Protein AF-A0A533WZR1-F1 (afdb_monomer_lite)

Radius of gyration: 29.9 Å; chains: 1; bounding box: 76×82×69 Å

Sequence (353 aa):
MTNVITEVKSGNYKQADQHAITAYLDNFEYLEASIEKHDPDLKGTLEIDMRENLRGMINDEKPSQAIEEYVNGILGKLEKAEELLANDTSFSQPSPPAGFADIKGLAAGFGTYTGERKDPGQADDPAKAAVRNGIDEIRIKLDETLRLYKEGKAEGALLTSRSAYLDSYENVEIPLRPIDPDFTLDMEIKFAELRNLMQYGAPFAQVEAKVIEIRRGLDESERLVSGTGIVAPAIAFSTSFSIIFREGLESALIVGAILTYLEASRNERFKKHVYYGIVIAFAATAVTWFVAQFIISMSGASRALIEAIAGVSAVAVLFWVSFWILNKVETKRWIEFVKAKVWNYAVIFYSLP

pLDDT: mean 77.68, std 18.03, range [28.73, 97.25]

Foldseek 3Di:
DVVLLVCLVVVNLVVSLVVLLCCVPVPVVVCLVVLCVQPVPLSVVLCCLSQPVLNVCSVVSPRSVVSVVSVVVSVVSVVVSVVRNVPDCVNVDDDDPPDPDDVVVVVVDDDPPPDDDDDQDDDDDPLLVLLVVLLVQLLVLLVVLLVCVVVVVLVVSLSSLSCNCRVRVVSLLVVCCVQDVSLSVSLVVLSVVLNVCSVVSHDSVVNVVSSVVNNVSSSVSSCSQRPPDPPNVVVVCVVVCVVCVVVVVVVVVVLVVVCVVCVVVVVNVCNVVSVVVVVVVVVVVVVVVVVLVVCCVPPVDDPVVSVVVVVVVVVVVVVVVVVVVVVPPPPPVVVVVVVVVVVVVVVVVVPDD

Secondary structure (DSSP, 8-state):
-HHHHHHHHTT-HHHHHHHHHHHIIIIIGGGHHHHHHH-HHHHHHHHHIIIIIHHHHHHTT--HHHHHHHHHHHH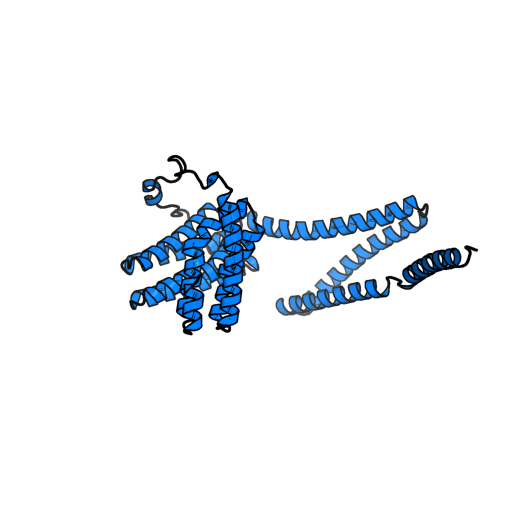HHHHHHHHHHHT-GGGSSS---S-S--HHHHTT-S----SPPPPPPP---HHHHHHHHHHHHHHHHHHHHHHHHHTT-HHHHHHHHHHHIIIIIHHHHHHHTTT-HHHHHHHHHHHHHHHHHHHTT--HHHHHHHHHHHHHHHHHHHHHHHS--THHHHHHHHHHHHHHHHHHHHHHHHHHHHHHHHHHTT-GGGHHHHHHHHHHHHHHHHHHHHHHHHHHHHH---HHHHHHHHHHHHHHHHHHHHHHHHHHS-HHHHHHHHHHHHHHHHHHHSS--

Structure (mmCIF, N/CA/C/O backbone):
data_AF-A0A533WZR1-F1
#
_entry.id   AF-A0A533WZR1-F1
#
loop_
_atom_site.group_PDB
_atom_site.id
_atom_site.type_symbol
_atom_site.label_atom_id
_atom_site.label_alt_id
_atom_site.label_comp_id
_atom_site.label_asym_id
_atom_site.label_entity_id
_atom_site.label_seq_id
_atom_site.pdbx_PDB_ins_code
_atom_site.Cartn_x
_atom_site.Cartn_y
_atom_site.Cartn_z
_atom_site.occupancy
_atom_site.B_iso_or_equiv
_atom_site.auth_seq_id
_atom_site.auth_comp_id
_atom_site.auth_asym_id
_atom_site.auth_atom_id
_atom_site.pdbx_PDB_model_num
ATOM 1 N N . MET A 1 1 ? -8.957 15.751 13.715 1.00 77.00 1 MET A N 1
ATOM 2 C CA . MET A 1 1 ? -7.603 15.373 14.192 1.00 77.00 1 MET A CA 1
ATOM 3 C C . MET A 1 1 ? -7.216 15.959 15.546 1.00 77.00 1 MET A C 1
ATOM 5 O O . MET A 1 1 ? -6.333 15.407 16.183 1.00 77.00 1 MET A O 1
ATOM 9 N N . THR A 1 2 ? -7.885 17.002 16.047 1.00 79.50 2 THR A N 1
ATOM 10 C CA . THR A 1 2 ? -7.592 17.616 17.359 1.00 79.50 2 THR A CA 1
ATOM 11 C C . THR A 1 2 ? -7.575 16.619 18.521 1.00 79.50 2 THR A C 1
ATOM 13 O O . THR A 1 2 ? -6.710 16.706 19.386 1.00 79.50 2 THR A O 1
ATOM 16 N N . ASN A 1 3 ? -8.458 15.614 18.501 1.00 85.06 3 ASN A N 1
ATOM 17 C CA . ASN A 1 3 ? -8.485 14.567 19.527 1.00 85.06 3 ASN A CA 1
ATOM 18 C C . ASN A 1 3 ? -7.207 13.709 19.549 1.00 85.06 3 ASN A C 1
ATOM 20 O O . ASN A 1 3 ? -6.814 13.263 20.617 1.00 85.06 3 ASN A O 1
ATOM 24 N N . VAL A 1 4 ? -6.514 13.533 18.414 1.00 86.69 4 VAL A N 1
ATOM 25 C CA . VAL A 1 4 ? -5.211 12.842 18.369 1.00 86.69 4 VAL A CA 1
ATOM 26 C C . VAL A 1 4 ? -4.199 13.592 19.235 1.00 86.69 4 VAL A C 1
ATOM 28 O O . VAL A 1 4 ? -3.549 12.996 20.087 1.00 86.69 4 VAL A O 1
ATOM 31 N N . ILE A 1 5 ? -4.114 14.917 19.069 1.00 89.94 5 ILE A N 1
ATOM 32 C CA . ILE A 1 5 ? -3.193 15.768 19.835 1.00 89.94 5 ILE A CA 1
ATOM 33 C C . ILE A 1 5 ? -3.537 15.720 21.328 1.00 89.94 5 ILE A C 1
ATOM 35 O O . ILE A 1 5 ? -2.638 15.595 22.160 1.00 89.94 5 ILE A O 1
ATOM 39 N N . THR A 1 6 ? -4.826 15.805 21.671 1.00 91.31 6 THR A N 1
ATOM 40 C CA . THR A 1 6 ? -5.294 15.734 23.062 1.00 91.31 6 THR A CA 1
ATOM 41 C C . THR A 1 6 ? -4.869 14.428 23.731 1.00 91.31 6 THR A C 1
ATOM 43 O O . THR A 1 6 ? -4.232 14.468 24.781 1.00 91.31 6 THR A O 1
ATOM 46 N N . GLU A 1 7 ? -5.150 13.282 23.107 1.00 91.38 7 GLU A N 1
ATOM 47 C CA . GLU A 1 7 ? -4.842 11.974 23.692 1.00 91.38 7 GLU A CA 1
ATOM 48 C C . GLU A 1 7 ? -3.333 11.726 23.806 1.00 91.38 7 GLU A C 1
ATOM 50 O O . GLU A 1 7 ? -2.866 11.247 24.840 1.00 91.38 7 GLU A O 1
ATOM 55 N N . VAL A 1 8 ? -2.537 12.135 22.810 1.00 92.88 8 VAL A N 1
ATOM 56 C CA . VAL A 1 8 ? -1.068 12.038 22.880 1.00 92.88 8 VAL A CA 1
ATOM 57 C C . VAL A 1 8 ? -0.503 12.904 24.010 1.00 92.88 8 VAL A C 1
ATOM 59 O O . VAL A 1 8 ? 0.380 12.458 24.744 1.00 92.88 8 VAL A O 1
ATOM 62 N N . LYS A 1 9 ? -1.021 14.123 24.218 1.00 92.44 9 LYS A N 1
ATOM 63 C CA . LYS A 1 9 ? -0.615 14.983 25.350 1.00 92.44 9 LYS A CA 1
ATOM 64 C C . LYS A 1 9 ? -0.963 14.369 26.705 1.00 92.44 9 LYS A C 1
ATOM 66 O O . LYS A 1 9 ? -0.247 14.598 27.678 1.00 92.44 9 LYS A O 1
ATOM 71 N N . SER A 1 10 ? -2.027 13.575 26.761 1.00 92.19 10 SER A N 1
ATOM 72 C CA . SER A 1 10 ? -2.424 12.802 27.939 1.00 92.19 10 SER A CA 1
ATOM 73 C C . SER A 1 10 ? -1.681 11.465 28.083 1.00 92.19 10 SER A C 1
ATOM 75 O O . SER A 1 10 ? -1.925 10.747 29.050 1.00 92.19 10 SER A O 1
ATOM 77 N N . GLY A 1 11 ? -0.768 11.128 27.163 1.00 91.75 11 GLY A N 1
ATOM 78 C CA . GLY A 1 11 ? -0.019 9.865 27.152 1.00 91.75 11 GLY A CA 1
ATOM 79 C C . GLY A 1 11 ? -0.838 8.652 26.698 1.00 91.75 11 GLY A C 1
ATOM 80 O O . GLY A 1 11 ? -0.392 7.518 26.849 1.00 91.75 11 GLY A O 1
ATOM 81 N N . ASN A 1 12 ? -2.034 8.865 26.148 1.00 91.94 12 ASN A N 1
ATOM 82 C CA . ASN A 1 12 ? -2.953 7.815 25.728 1.00 91.94 12 ASN A CA 1
ATOM 83 C C . ASN A 1 12 ? -2.803 7.506 24.228 1.00 91.94 12 ASN A C 1
ATOM 85 O O . ASN A 1 12 ? -3.699 7.745 23.418 1.00 91.94 12 ASN A O 1
ATOM 89 N N . TYR A 1 13 ? -1.646 6.961 23.844 1.00 89.00 13 TYR A N 1
ATOM 90 C CA . TYR A 1 13 ? -1.313 6.686 22.439 1.00 89.00 13 TYR A CA 1
ATOM 91 C C . TYR A 1 13 ? -2.285 5.712 21.760 1.00 89.00 13 TYR A C 1
ATOM 93 O O . TYR A 1 13 ? -2.572 5.845 20.574 1.00 89.00 13 TYR A O 1
ATOM 101 N N . LYS A 1 14 ? -2.879 4.784 22.516 1.00 84.19 14 LYS A N 1
ATOM 102 C CA . LYS A 1 14 ? -3.877 3.851 21.979 1.00 84.19 14 LYS A CA 1
ATOM 103 C C . LYS A 1 14 ? -5.157 4.563 21.523 1.00 84.19 14 LYS A C 1
ATOM 105 O O . LYS A 1 14 ? -5.670 4.271 20.445 1.00 84.19 14 LYS A O 1
ATOM 110 N N . GLN A 1 15 ? -5.663 5.498 22.326 1.00 84.94 15 GLN A N 1
ATOM 111 C CA . GLN A 1 15 ? -6.830 6.303 21.952 1.00 84.94 15 GLN A CA 1
ATOM 112 C C . GLN A 1 15 ? -6.482 7.302 20.843 1.00 84.94 15 GLN A C 1
ATOM 114 O O . GLN A 1 15 ? -7.297 7.567 19.958 1.00 84.94 15 GLN A O 1
ATOM 119 N N . ALA A 1 16 ? -5.251 7.820 20.844 1.00 88.56 16 ALA A N 1
ATOM 120 C CA . ALA A 1 16 ? -4.758 8.652 19.757 1.00 88.56 16 ALA A CA 1
ATOM 121 C C . ALA A 1 16 ? -4.757 7.909 18.411 1.00 88.56 16 ALA A C 1
ATOM 123 O O . ALA A 1 16 ? -5.251 8.464 17.429 1.00 88.56 16 ALA A O 1
ATOM 124 N N . ASP A 1 17 ? -4.283 6.657 18.367 1.00 86.00 17 ASP A N 1
ATOM 125 C CA . ASP A 1 17 ? -4.311 5.829 17.150 1.00 86.00 17 ASP A CA 1
ATOM 126 C C . ASP A 1 17 ? -5.754 5.577 16.694 1.00 86.00 17 ASP A C 1
ATOM 128 O O . ASP A 1 17 ? -6.080 5.763 15.525 1.00 86.00 17 ASP A O 1
ATOM 132 N N . GLN A 1 18 ? -6.680 5.296 17.618 1.00 81.19 18 GLN A N 1
ATOM 133 C CA . GLN A 1 18 ? -8.108 5.184 17.287 1.00 81.19 18 GLN A CA 1
ATOM 134 C C . GLN A 1 18 ? -8.673 6.456 16.645 1.00 81.19 18 GLN A C 1
ATOM 136 O O . GLN A 1 18 ? -9.445 6.377 15.682 1.00 81.19 18 GLN A O 1
ATOM 141 N N . HIS A 1 19 ? -8.307 7.633 17.156 1.00 82.75 19 HIS A N 1
ATOM 142 C CA . HIS A 1 19 ? -8.717 8.902 16.563 1.00 82.75 19 HIS A CA 1
ATOM 143 C C . HIS A 1 19 ? -8.057 9.162 15.207 1.00 82.75 19 HIS A C 1
ATOM 145 O O . HIS A 1 19 ? -8.721 9.716 14.331 1.00 82.75 19 HIS A O 1
ATOM 151 N N . ALA A 1 20 ? -6.803 8.750 15.011 1.00 86.31 20 ALA A N 1
ATOM 152 C CA . ALA A 1 20 ? -6.111 8.856 13.728 1.00 86.31 20 ALA A CA 1
ATOM 153 C C . ALA A 1 20 ? -6.773 7.960 12.670 1.00 86.31 20 ALA A C 1
ATOM 155 O O . ALA A 1 20 ? -7.148 8.437 11.602 1.00 86.31 20 ALA A O 1
ATOM 156 N N . ILE A 1 21 ? -7.043 6.701 13.019 1.00 79.50 21 ILE A N 1
ATOM 157 C CA . ILE A 1 21 ? -7.771 5.742 12.182 1.00 79.50 21 ILE A CA 1
ATOM 158 C C . ILE A 1 21 ? -9.159 6.272 11.807 1.00 79.50 21 ILE A C 1
ATOM 160 O O . ILE A 1 21 ? -9.546 6.218 10.645 1.00 79.50 21 ILE A O 1
ATOM 164 N N . THR A 1 22 ? -9.903 6.809 12.778 1.00 78.69 22 THR A N 1
ATOM 165 C CA . THR A 1 22 ? -11.233 7.404 12.543 1.00 78.69 22 THR A CA 1
ATOM 166 C C . THR A 1 22 ? -11.145 8.605 11.602 1.00 78.69 22 THR A C 1
ATOM 168 O O . THR A 1 22 ? -11.981 8.771 10.719 1.00 78.69 22 THR A O 1
ATOM 171 N N . ALA A 1 23 ? -10.131 9.458 11.766 1.00 79.50 23 ALA A N 1
ATOM 172 C CA . ALA A 1 23 ? -9.932 10.601 10.883 1.00 79.50 23 ALA A CA 1
ATOM 173 C C . ALA A 1 23 ? -9.642 10.173 9.435 1.00 79.50 23 ALA A C 1
ATOM 175 O O . ALA A 1 23 ? -10.037 10.883 8.514 1.00 79.50 23 ALA A O 1
ATOM 176 N N . TYR A 1 24 ? -8.992 9.027 9.235 1.00 83.06 24 TYR A N 1
ATOM 177 C CA . TYR A 1 24 ? -8.738 8.481 7.907 1.00 83.06 24 TYR A CA 1
ATOM 178 C C . TYR A 1 24 ? -9.961 7.747 7.334 1.00 83.06 24 TYR A C 1
ATOM 180 O O . TYR A 1 24 ? -10.633 8.288 6.460 1.00 83.06 24 TYR A O 1
ATOM 188 N N . LEU A 1 25 ? -10.310 6.581 7.887 1.00 72.12 25 LEU A N 1
ATOM 189 C CA . LEU A 1 25 ? -11.332 5.676 7.336 1.00 72.12 25 LEU A CA 1
ATOM 190 C C . LEU A 1 25 ? -12.738 6.278 7.324 1.00 72.12 25 LEU A C 1
ATOM 192 O O . LEU A 1 25 ? -13.512 6.097 6.392 1.00 72.12 25 LEU A O 1
ATOM 196 N N . ASP A 1 26 ? -13.100 6.990 8.389 1.00 72.31 26 ASP A N 1
ATOM 197 C CA . ASP A 1 26 ? -14.478 7.456 8.539 1.00 72.31 26 ASP A CA 1
ATOM 198 C C . ASP A 1 26 ? -14.675 8.859 7.940 1.00 72.31 26 ASP A C 1
ATOM 200 O O . ASP A 1 26 ? -15.799 9.355 7.927 1.00 72.31 26 ASP A O 1
ATOM 204 N N . ASN A 1 27 ? -13.608 9.519 7.468 1.00 76.94 27 ASN A N 1
ATOM 205 C CA . ASN A 1 27 ? -13.691 10.885 6.947 1.00 76.94 27 ASN A CA 1
ATOM 206 C C . ASN A 1 27 ? -12.884 11.079 5.656 1.00 76.94 27 ASN A C 1
ATOM 208 O O . ASN A 1 27 ? -13.477 11.324 4.610 1.00 76.94 27 ASN A O 1
ATOM 212 N N . PHE A 1 28 ? -11.552 10.996 5.715 1.00 80.88 28 PHE A N 1
ATOM 213 C CA . PHE A 1 28 ? -10.695 11.314 4.569 1.00 80.88 28 PHE A CA 1
ATOM 214 C C . PHE A 1 28 ? -10.848 10.338 3.392 1.00 80.88 28 PHE A C 1
ATOM 216 O O . PHE A 1 28 ? -10.862 10.798 2.255 1.00 80.88 28 PHE A O 1
ATOM 223 N N . GLU A 1 29 ? -11.044 9.040 3.652 1.00 74.44 29 GLU A N 1
ATOM 224 C CA . GLU A 1 29 ? -11.204 7.991 2.623 1.00 74.44 29 GLU A CA 1
ATOM 225 C C . GLU A 1 29 ? -12.291 8.362 1.587 1.00 74.44 29 GLU A C 1
ATOM 227 O O . GLU A 1 29 ? -12.095 8.242 0.379 1.00 74.44 29 GLU A O 1
ATOM 232 N N . TYR A 1 30 ? -13.408 8.954 2.031 1.00 72.56 30 TYR A N 1
ATOM 233 C CA . TYR A 1 30 ? -14.504 9.400 1.154 1.00 72.56 30 TYR A CA 1
ATOM 234 C C . TYR A 1 30 ? -14.150 10.587 0.247 1.00 72.56 30 TYR A C 1
ATOM 236 O O . TYR A 1 30 ? -14.846 10.850 -0.737 1.00 72.56 30 TYR A O 1
ATOM 244 N N . LEU A 1 31 ? -13.106 11.341 0.589 1.00 77.12 31 LEU A N 1
ATOM 245 C CA . LEU A 1 31 ? -12.670 12.522 -0.151 1.00 77.12 31 LEU A CA 1
ATOM 246 C C . LEU A 1 31 ? -11.580 12.194 -1.173 1.00 77.12 31 LEU A C 1
ATOM 248 O O . LEU A 1 31 ? -11.370 12.993 -2.085 1.00 77.12 31 LEU A O 1
ATOM 252 N N . GLU A 1 32 ? -10.923 11.035 -1.070 1.00 75.88 32 GLU A N 1
ATOM 253 C CA . GLU A 1 32 ? -9.756 10.689 -1.887 1.00 75.88 32 GLU A CA 1
ATOM 254 C C . GLU A 1 32 ? -10.024 10.820 -3.385 1.00 75.88 32 GLU A C 1
ATOM 256 O O . GLU A 1 32 ? -9.329 11.570 -4.064 1.00 75.88 32 GLU A O 1
ATOM 261 N N . ALA A 1 33 ? -11.083 10.185 -3.892 1.00 71.00 33 ALA A N 1
ATOM 262 C CA . ALA A 1 33 ? -11.426 10.243 -5.314 1.00 71.00 33 ALA A CA 1
ATOM 263 C C . ALA A 1 33 ? -11.708 11.678 -5.798 1.00 71.00 33 ALA A C 1
ATOM 265 O O . ALA A 1 33 ? -11.407 12.040 -6.938 1.00 71.00 33 ALA A O 1
ATOM 266 N N . SER A 1 34 ? -12.279 12.514 -4.926 1.00 72.25 34 SER A N 1
ATOM 267 C CA . SER A 1 34 ? -12.575 13.910 -5.256 1.00 72.25 34 SER A CA 1
ATOM 268 C C . SER A 1 34 ? -11.299 14.745 -5.310 1.00 72.25 34 SER A C 1
ATOM 270 O O . SER A 1 34 ? -11.134 15.536 -6.233 1.00 72.25 34 SER A O 1
ATOM 272 N N . ILE A 1 35 ? -10.382 14.554 -4.358 1.00 76.38 35 ILE A N 1
ATOM 273 C CA . ILE A 1 35 ? -9.097 15.265 -4.319 1.00 76.38 35 ILE A CA 1
ATOM 274 C C . ILE A 1 35 ? -8.207 14.805 -5.478 1.00 76.38 35 ILE A C 1
ATOM 276 O O . ILE A 1 35 ? -7.639 15.642 -6.173 1.00 76.38 35 ILE A O 1
ATOM 280 N N . GLU A 1 36 ? -8.139 13.498 -5.743 1.00 80.00 36 GLU A N 1
ATOM 281 C CA . GLU A 1 36 ? -7.321 12.903 -6.806 1.00 80.00 36 GLU A CA 1
ATOM 282 C C . GLU A 1 36 ? -7.652 13.469 -8.191 1.00 80.00 36 GLU A C 1
ATOM 284 O O . GLU A 1 36 ? -6.758 13.698 -9.001 1.00 80.00 36 GLU A O 1
ATOM 289 N N . LYS A 1 37 ? -8.927 13.769 -8.454 1.00 75.56 37 LYS A N 1
ATOM 290 C CA . LYS A 1 37 ? -9.364 14.393 -9.710 1.00 75.56 37 LYS A CA 1
ATOM 291 C C . LYS A 1 37 ? -8.709 15.759 -9.966 1.00 75.56 37 LYS A C 1
ATOM 293 O O . LYS A 1 37 ? -8.534 16.129 -11.128 1.00 75.56 37 LYS A O 1
ATOM 298 N N . HIS A 1 38 ? -8.382 16.512 -8.914 1.00 83.50 38 HIS A N 1
ATOM 299 C CA . HIS A 1 38 ? -7.824 17.868 -9.008 1.00 83.50 38 HIS A CA 1
ATOM 300 C C . HIS A 1 38 ? -6.322 17.918 -8.745 1.00 83.50 38 HIS A C 1
ATOM 302 O O . HIS A 1 38 ? -5.604 18.633 -9.441 1.00 83.50 38 HIS A O 1
ATOM 308 N N . ASP A 1 39 ? -5.851 17.181 -7.742 1.00 84.38 39 ASP A N 1
ATOM 309 C CA . ASP A 1 39 ? -4.460 17.175 -7.292 1.00 84.38 39 ASP A CA 1
ATOM 310 C C . ASP A 1 39 ? -4.082 15.760 -6.785 1.00 84.38 39 ASP A C 1
ATOM 312 O O . ASP A 1 39 ? -4.174 15.476 -5.584 1.00 84.38 39 ASP A O 1
ATOM 316 N N . PRO A 1 40 ? -3.679 14.843 -7.696 1.00 77.81 40 PRO A N 1
ATOM 317 C CA . PRO A 1 40 ? -3.267 13.479 -7.347 1.00 77.81 40 PRO A CA 1
ATOM 318 C C . PRO A 1 40 ? -2.095 13.432 -6.359 1.00 77.81 40 PRO A C 1
ATOM 320 O O . PRO A 1 40 ? -2.065 12.570 -5.479 1.00 77.81 40 PRO A O 1
ATOM 323 N N . ASP A 1 41 ? -1.148 14.370 -6.476 1.00 85.00 41 ASP A N 1
ATOM 324 C CA . ASP A 1 41 ? 0.034 14.442 -5.611 1.00 85.00 41 ASP A CA 1
ATOM 325 C C . ASP A 1 41 ? -0.360 14.834 -4.179 1.00 85.00 41 ASP A C 1
ATOM 327 O O . ASP A 1 41 ? 0.128 14.247 -3.206 1.00 85.00 41 ASP A O 1
ATOM 331 N N . LEU A 1 42 ? -1.274 15.803 -4.031 1.00 89.19 42 LEU A N 1
ATOM 332 C CA . LEU A 1 42 ? -1.832 16.179 -2.731 1.00 89.19 42 LEU A CA 1
ATOM 333 C C . LEU A 1 42 ? -2.616 15.026 -2.104 1.00 89.19 42 LEU A C 1
ATOM 335 O O . LEU A 1 42 ? -2.425 14.768 -0.914 1.00 89.19 42 LEU A O 1
ATOM 339 N N . LYS A 1 43 ? -3.448 14.323 -2.888 1.00 89.31 43 LYS A N 1
ATOM 340 C CA . LYS A 1 43 ? -4.168 13.132 -2.413 1.00 89.31 43 LYS A CA 1
ATOM 341 C C . LYS A 1 43 ? -3.190 12.099 -1.873 1.00 89.31 43 LYS A C 1
ATOM 343 O O . LYS A 1 43 ? -3.307 11.719 -0.714 1.00 89.31 43 LYS A O 1
ATOM 348 N N . GLY A 1 44 ? -2.210 11.688 -2.681 1.00 78.50 44 GLY A N 1
ATOM 349 C CA . GLY A 1 44 ? -1.242 10.659 -2.291 1.00 78.50 44 GLY A CA 1
ATOM 350 C C . GLY A 1 44 ? -0.408 11.058 -1.071 1.00 78.50 44 GLY A C 1
ATOM 351 O O . GLY A 1 44 ? -0.146 10.234 -0.200 1.00 78.50 44 GLY A O 1
ATOM 352 N N . THR A 1 45 ? -0.044 12.338 -0.952 1.00 88.94 45 THR A N 1
ATOM 353 C CA . THR A 1 45 ? 0.663 12.846 0.234 1.00 88.94 45 THR A CA 1
ATOM 354 C C . THR A 1 45 ? -0.205 12.751 1.491 1.00 88.94 45 THR A C 1
ATOM 356 O O . THR A 1 45 ? 0.268 12.287 2.524 1.00 88.94 45 THR A O 1
ATOM 359 N N . LEU A 1 46 ? -1.468 13.185 1.414 1.00 90.81 46 LEU A N 1
ATOM 360 C CA . LEU A 1 46 ? -2.410 13.115 2.535 1.00 90.81 46 LEU A CA 1
ATOM 361 C C . LEU A 1 46 ? -2.712 11.667 2.938 1.00 90.81 46 LEU A C 1
ATOM 363 O O . LEU A 1 46 ? -2.734 11.373 4.130 1.00 90.81 46 LEU A O 1
ATOM 367 N N . GLU A 1 47 ? -2.880 10.774 1.961 1.00 84.81 47 GLU A N 1
ATOM 368 C CA . GLU A 1 47 ? -3.071 9.337 2.169 1.00 84.81 47 GLU A CA 1
ATOM 369 C C . GLU A 1 47 ? -1.923 8.763 3.013 1.00 84.81 47 GLU A C 1
ATOM 371 O O . GLU A 1 47 ? -2.150 8.306 4.132 1.00 84.81 47 GLU A O 1
ATOM 376 N N . ILE A 1 48 ? -0.676 8.902 2.552 1.00 85.50 48 ILE A N 1
ATOM 377 C CA . ILE A 1 48 ? 0.509 8.386 3.258 1.00 85.50 48 ILE A CA 1
ATOM 378 C C . ILE A 1 48 ? 0.671 9.045 4.635 1.00 85.50 48 ILE A C 1
ATOM 380 O O . ILE A 1 48 ? 0.936 8.366 5.632 1.00 85.50 48 ILE A O 1
ATOM 384 N N . ASP A 1 49 ? 0.501 10.367 4.722 1.00 91.88 49 ASP A N 1
ATOM 385 C CA . ASP A 1 49 ? 0.688 11.091 5.977 1.00 91.88 49 ASP A CA 1
ATOM 386 C C . ASP A 1 49 ? -0.301 10.638 7.061 1.00 91.88 49 ASP A C 1
ATOM 388 O O . ASP A 1 49 ? 0.082 10.456 8.218 1.00 91.88 49 ASP A O 1
ATOM 392 N N . MET A 1 50 ? -1.572 10.457 6.701 1.00 91.56 50 MET A N 1
ATOM 393 C CA . MET A 1 50 ? -2.637 10.121 7.647 1.00 91.56 50 MET A CA 1
ATOM 394 C C . MET A 1 50 ? -2.656 8.640 8.013 1.00 91.56 50 MET A C 1
ATOM 396 O O . MET A 1 50 ? -2.872 8.289 9.176 1.00 91.56 50 MET A O 1
ATOM 400 N N . ARG A 1 51 ? -2.450 7.783 7.018 1.00 85.06 51 ARG A N 1
ATOM 401 C CA . ARG A 1 51 ? -2.641 6.338 7.111 1.00 85.06 51 ARG A CA 1
ATOM 402 C C . ARG A 1 51 ? -1.433 5.609 7.671 1.00 85.06 51 ARG A C 1
ATOM 404 O O . ARG A 1 51 ? -1.588 4.695 8.480 1.00 85.06 51 ARG A O 1
ATOM 411 N N . GLU A 1 52 ? -0.242 6.041 7.264 1.00 86.00 52 GLU A N 1
ATOM 412 C CA . GLU A 1 52 ? 1.016 5.369 7.577 1.00 86.00 52 GLU A CA 1
ATOM 413 C C . GLU A 1 52 ? 1.842 6.189 8.562 1.00 86.00 52 GLU A C 1
ATOM 415 O O . GLU A 1 52 ? 2.062 5.760 9.693 1.00 86.00 52 GLU A O 1
ATOM 420 N N . ASN A 1 53 ? 2.271 7.389 8.170 1.00 93.06 53 ASN A N 1
ATOM 421 C CA . ASN A 1 53 ? 3.280 8.133 8.923 1.00 93.06 53 ASN A CA 1
ATOM 422 C C . ASN A 1 53 ? 2.773 8.598 10.293 1.00 93.06 53 ASN A C 1
ATOM 424 O O . ASN A 1 53 ? 3.444 8.374 11.301 1.00 93.06 53 ASN A O 1
ATOM 428 N N . LEU A 1 54 ? 1.583 9.211 10.360 1.00 95.12 54 LEU A N 1
ATOM 429 C CA . LEU A 1 54 ? 0.999 9.660 11.627 1.00 95.12 54 LEU A CA 1
ATOM 430 C C . LEU A 1 54 ? 0.804 8.480 12.584 1.00 95.12 54 LEU A C 1
ATOM 432 O O . LEU A 1 54 ? 1.182 8.559 13.754 1.00 95.12 54 LEU A O 1
ATOM 436 N N . ARG A 1 55 ? 0.252 7.372 12.083 1.00 92.69 55 ARG A N 1
ATOM 437 C CA . ARG A 1 55 ? 0.029 6.160 12.878 1.00 92.69 55 ARG A CA 1
ATOM 438 C C . ARG A 1 55 ? 1.341 5.523 13.321 1.00 92.69 55 ARG A C 1
ATOM 440 O O . ARG A 1 55 ? 1.466 5.148 14.482 1.00 92.69 55 ARG A O 1
ATOM 447 N N . GLY A 1 56 ? 2.347 5.491 12.451 1.00 91.06 56 GLY A N 1
ATOM 448 C CA . GLY A 1 56 ? 3.705 5.069 12.786 1.00 91.06 56 GLY A CA 1
ATOM 449 C C . GLY A 1 56 ? 4.299 5.899 13.924 1.00 91.06 56 GLY A C 1
ATOM 450 O O . GLY A 1 56 ? 4.798 5.339 14.893 1.00 91.06 56 GLY A O 1
ATOM 451 N N . MET A 1 57 ? 4.168 7.228 13.877 1.00 95.12 57 MET A N 1
ATOM 452 C CA . MET A 1 57 ? 4.636 8.103 14.959 1.00 95.12 57 MET A CA 1
ATOM 453 C C . MET A 1 57 ? 3.898 7.870 16.284 1.00 95.12 57 MET A C 1
ATOM 455 O O . MET A 1 57 ? 4.525 7.934 17.343 1.00 95.12 57 MET A O 1
ATOM 459 N N . ILE A 1 58 ? 2.588 7.610 16.240 1.00 92.25 58 ILE A N 1
ATOM 460 C CA . ILE A 1 58 ? 1.783 7.308 17.432 1.00 92.25 58 ILE A CA 1
ATOM 461 C C . ILE A 1 58 ? 2.193 5.956 18.032 1.00 92.25 58 ILE A C 1
ATOM 463 O O . ILE A 1 58 ? 2.408 5.873 19.239 1.00 92.25 58 ILE A O 1
ATOM 467 N N . ASN A 1 59 ? 2.349 4.923 17.201 1.00 88.69 59 ASN A N 1
ATOM 468 C CA . ASN A 1 59 ? 2.740 3.576 17.626 1.00 88.69 59 ASN A CA 1
ATOM 469 C C . ASN A 1 59 ? 4.176 3.518 18.166 1.00 88.69 59 ASN A C 1
ATOM 471 O O . ASN A 1 59 ? 4.460 2.746 19.077 1.00 88.69 59 ASN A O 1
ATOM 475 N N . ASP A 1 60 ? 5.062 4.367 17.642 1.00 93.12 60 ASP A N 1
ATOM 476 C CA . ASP A 1 60 ? 6.431 4.563 18.129 1.00 93.12 60 ASP A CA 1
ATOM 477 C C . ASP A 1 60 ? 6.514 5.421 19.407 1.00 93.12 60 ASP A C 1
ATOM 479 O O . ASP A 1 60 ? 7.620 5.716 19.871 1.00 93.12 60 ASP A O 1
ATOM 483 N N . GLU A 1 61 ? 5.376 5.889 19.933 1.00 94.56 61 GLU A N 1
ATOM 484 C CA . GLU A 1 61 ? 5.277 6.797 21.083 1.00 94.56 61 GLU A CA 1
ATOM 485 C C . GLU A 1 61 ? 6.197 8.029 20.953 1.00 94.56 61 GLU A C 1
ATOM 487 O O . GLU A 1 61 ? 6.869 8.451 21.902 1.00 94.56 61 GLU A O 1
ATOM 492 N N . LYS A 1 62 ? 6.272 8.616 19.746 1.00 94.38 62 LYS A N 1
ATOM 493 C CA . LYS A 1 62 ? 7.090 9.817 19.508 1.00 94.38 62 LYS A CA 1
ATOM 494 C C . LYS A 1 62 ? 6.643 10.969 20.424 1.00 94.38 62 LYS A C 1
ATOM 496 O O . LYS A 1 62 ? 5.468 11.050 20.782 1.00 94.38 62 LYS A O 1
ATOM 501 N N . PRO A 1 63 ? 7.545 11.919 20.758 1.00 95.75 63 PRO A N 1
ATOM 502 C CA . PRO A 1 63 ? 7.204 13.053 21.612 1.00 95.75 63 PRO A CA 1
ATOM 503 C C . PRO A 1 63 ? 5.957 13.800 21.130 1.00 95.75 63 PRO A C 1
ATOM 505 O O . PRO A 1 63 ? 5.825 14.089 19.940 1.00 95.75 63 PRO A O 1
ATOM 508 N N . SER A 1 64 ? 5.085 14.178 22.068 1.00 93.88 64 SER A N 1
ATOM 509 C CA . SER A 1 64 ? 3.796 14.818 21.774 1.00 93.88 64 SER A CA 1
ATOM 510 C C . SER A 1 64 ? 3.912 16.063 20.897 1.00 93.88 64 SER A C 1
ATOM 512 O O . SER A 1 64 ? 3.085 16.268 20.013 1.00 93.88 64 SER A O 1
ATOM 514 N N . GLN A 1 65 ? 4.977 16.845 21.084 1.00 95.31 65 GLN A N 1
ATOM 515 C CA . GLN A 1 65 ? 5.277 18.008 20.256 1.00 95.31 65 GLN A CA 1
ATOM 516 C C . GLN A 1 65 ? 5.550 17.635 18.788 1.00 95.31 65 GLN A C 1
ATOM 518 O O . GLN A 1 65 ? 5.047 18.301 17.892 1.00 95.31 65 GLN A O 1
ATOM 523 N N . ALA A 1 66 ? 6.297 16.556 18.530 1.00 95.94 66 ALA A N 1
ATOM 524 C CA . ALA A 1 66 ? 6.592 16.119 17.165 1.00 95.94 66 ALA A CA 1
ATOM 525 C C . ALA A 1 66 ? 5.324 15.635 16.445 1.00 95.94 66 ALA A C 1
ATOM 527 O O . ALA A 1 66 ? 5.126 15.933 15.270 1.00 95.94 66 ALA A O 1
ATOM 528 N N . ILE A 1 67 ? 4.443 14.921 17.157 1.00 94.44 67 ILE A N 1
ATOM 529 C CA . ILE A 1 67 ? 3.149 14.487 16.612 1.00 94.44 67 ILE A CA 1
ATOM 530 C C . ILE A 1 67 ? 2.238 15.695 16.358 1.00 94.44 67 ILE A C 1
ATOM 532 O O . ILE A 1 67 ? 1.593 15.760 15.318 1.00 94.44 67 ILE A O 1
ATOM 536 N N . GLU A 1 68 ? 2.203 16.677 17.262 1.00 95.25 68 GLU A N 1
ATOM 537 C CA . GLU A 1 68 ? 1.423 17.908 17.083 1.00 95.25 68 GLU A CA 1
ATOM 538 C C . GLU A 1 68 ? 1.887 18.720 15.866 1.00 95.25 68 GLU A C 1
ATOM 540 O O . GLU A 1 68 ? 1.060 19.126 15.051 1.00 95.25 68 GLU A O 1
ATOM 545 N N . GLU A 1 69 ? 3.197 18.908 15.698 1.00 96.50 69 GLU A N 1
ATOM 546 C CA . GLU A 1 69 ? 3.773 19.563 14.518 1.00 96.50 69 GLU A CA 1
ATOM 547 C C . GLU A 1 69 ? 3.397 18.821 13.225 1.00 96.50 69 GLU A C 1
ATOM 549 O O . GLU A 1 69 ? 3.005 19.452 12.240 1.00 96.50 69 GLU A O 1
ATOM 554 N N . TYR A 1 70 ? 3.434 17.485 13.242 1.00 97.00 70 TYR A N 1
ATOM 555 C CA . TYR A 1 70 ? 3.063 16.665 12.091 1.00 97.00 70 TYR A CA 1
ATOM 556 C C . TYR A 1 70 ? 1.565 16.752 11.758 1.00 97.00 70 TYR A C 1
ATOM 558 O O . TYR A 1 70 ? 1.199 16.980 10.603 1.00 97.00 70 TYR A O 1
ATOM 566 N N . VAL A 1 71 ? 0.690 16.665 12.768 1.00 95.38 71 VAL A N 1
ATOM 567 C CA . VAL A 1 71 ? -0.765 16.830 12.604 1.00 95.38 71 VAL A CA 1
ATOM 568 C C . VAL A 1 71 ? -1.103 18.215 12.052 1.00 95.38 71 VAL A C 1
ATOM 570 O O . VAL A 1 71 ? -1.945 18.320 11.164 1.00 95.38 71 VAL A O 1
ATOM 573 N N . ASN A 1 72 ? -0.430 19.275 12.506 1.00 94.81 72 ASN A N 1
ATOM 574 C CA . ASN A 1 72 ? -0.631 20.622 11.962 1.00 94.81 72 ASN A CA 1
ATOM 575 C C . ASN A 1 72 ? -0.237 20.709 10.478 1.00 94.81 72 ASN A C 1
ATOM 577 O O . ASN A 1 72 ? -0.921 21.367 9.695 1.00 94.81 72 ASN A O 1
ATOM 581 N N . GLY A 1 73 ? 0.820 20.000 10.068 1.00 96.25 73 GLY A N 1
ATOM 582 C CA . GLY A 1 73 ? 1.194 19.872 8.659 1.00 96.25 73 GLY A CA 1
ATOM 583 C C . GLY A 1 73 ? 0.126 19.171 7.810 1.00 96.25 73 GLY A C 1
ATOM 584 O O . GLY A 1 73 ? -0.129 19.593 6.682 1.00 96.25 73 GLY A O 1
ATOM 585 N N . ILE A 1 74 ? -0.525 18.135 8.350 1.00 95.12 74 ILE A N 1
ATOM 586 C CA . ILE A 1 74 ? -1.660 17.462 7.697 1.00 95.12 74 ILE A CA 1
ATOM 587 C C . ILE A 1 74 ? -2.856 18.412 7.586 1.00 95.12 74 ILE A C 1
ATOM 589 O O . ILE A 1 74 ? -3.446 18.522 6.514 1.00 95.12 74 ILE A O 1
ATOM 593 N N . LEU A 1 75 ? -3.191 19.136 8.659 1.00 93.31 75 LEU A N 1
ATOM 594 C CA . LEU A 1 75 ? -4.304 20.090 8.662 1.00 93.31 75 LEU A CA 1
ATOM 595 C C . LEU A 1 75 ? -4.133 21.174 7.590 1.00 93.31 75 LEU A C 1
ATOM 597 O O . LEU A 1 75 ? -5.071 21.421 6.842 1.00 93.31 75 LEU A O 1
ATOM 601 N N . GLY A 1 76 ? -2.929 21.731 7.420 1.00 93.25 76 GLY A N 1
ATOM 602 C CA . GLY A 1 76 ? -2.671 22.702 6.348 1.00 93.25 76 GLY A CA 1
ATOM 603 C C . GLY A 1 76 ? -2.831 22.123 4.932 1.00 93.25 76 GLY A C 1
ATOM 604 O O . GLY A 1 76 ? -3.259 22.816 4.012 1.00 93.25 76 GLY A O 1
ATOM 605 N N . LYS A 1 77 ? -2.531 20.832 4.728 1.00 94.94 77 LYS A N 1
ATOM 606 C CA . LYS A 1 77 ? -2.793 20.148 3.447 1.00 94.94 77 LYS A CA 1
ATOM 607 C C . LYS A 1 77 ? -4.285 19.882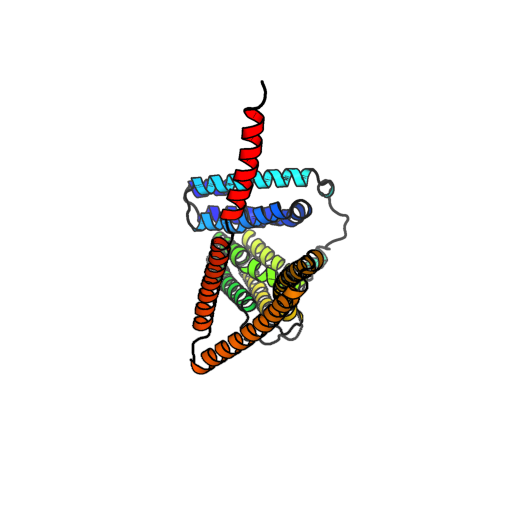 3.234 1.00 94.94 77 LYS A C 1
ATOM 609 O O . LYS A 1 77 ? -4.754 19.994 2.104 1.00 94.94 77 LYS A O 1
ATOM 614 N N . LEU A 1 78 ? -5.022 19.557 4.297 1.00 90.75 78 LEU A N 1
ATOM 615 C CA . LEU A 1 78 ? -6.477 19.396 4.249 1.00 90.75 78 LEU A CA 1
ATOM 616 C C . LEU A 1 78 ? -7.185 20.722 3.942 1.00 90.75 78 LEU A C 1
ATOM 618 O O . LEU A 1 78 ? -8.127 20.712 3.161 1.00 90.75 78 LEU A O 1
ATOM 622 N N . GLU A 1 79 ? -6.696 21.854 4.457 1.00 91.44 79 GLU A N 1
ATOM 623 C CA . GLU A 1 79 ? -7.189 23.192 4.082 1.00 91.44 79 GLU A CA 1
ATOM 624 C C . GLU A 1 79 ? -7.007 23.451 2.578 1.00 91.44 79 GLU A C 1
ATOM 626 O O . GLU A 1 79 ? -7.944 23.858 1.894 1.00 91.44 79 GLU A O 1
ATOM 631 N N . LYS A 1 80 ? -5.836 23.115 2.016 1.00 91.69 80 LYS A N 1
ATOM 632 C CA . LYS A 1 80 ? -5.615 23.192 0.562 1.00 91.69 80 LYS A CA 1
ATOM 633 C C . LYS A 1 80 ? -6.587 22.288 -0.211 1.00 91.69 80 LYS A C 1
ATOM 635 O O . LYS A 1 80 ? -7.088 22.682 -1.263 1.00 91.69 80 LYS A O 1
ATOM 640 N N . ALA A 1 81 ? -6.845 21.077 0.283 1.00 87.56 81 ALA A N 1
ATOM 641 C CA . ALA A 1 81 ? -7.807 20.166 -0.334 1.00 87.56 81 ALA A CA 1
ATOM 642 C C . ALA A 1 81 ? -9.238 20.732 -0.282 1.00 87.56 81 ALA A C 1
ATOM 644 O O . ALA A 1 81 ? -9.955 20.664 -1.277 1.00 87.56 81 ALA A O 1
ATOM 645 N N . GLU A 1 82 ? -9.635 21.345 0.834 1.00 84.88 82 GLU A N 1
ATOM 646 C CA . GLU A 1 82 ? -10.924 22.025 0.976 1.00 84.88 82 GLU A CA 1
ATOM 647 C C . GLU A 1 82 ? -11.073 23.170 -0.035 1.00 84.88 82 GLU A C 1
ATOM 649 O O . GLU A 1 82 ? -12.085 23.236 -0.731 1.00 84.88 82 GLU A O 1
ATOM 654 N N . GLU A 1 83 ? -10.054 24.021 -0.198 1.00 88.50 83 GLU A N 1
ATOM 655 C CA . GLU A 1 83 ? -10.060 25.101 -1.196 1.00 88.50 83 GLU A CA 1
ATOM 656 C C . GLU A 1 83 ? -10.205 24.577 -2.634 1.00 88.50 83 GLU A C 1
ATOM 658 O O . GLU A 1 83 ? -10.925 25.164 -3.448 1.00 88.50 83 GLU A O 1
ATOM 663 N N . LEU A 1 84 ? -9.542 23.463 -2.964 1.00 84.81 84 LEU A N 1
ATOM 664 C CA . LEU A 1 84 ? -9.665 22.822 -4.277 1.00 84.81 84 LEU A CA 1
ATOM 665 C C . LEU A 1 84 ? -11.090 22.314 -4.519 1.00 84.81 84 LEU A C 1
ATOM 667 O O . LEU A 1 84 ? -11.665 22.563 -5.580 1.00 84.81 84 LEU A O 1
ATOM 671 N N . LEU A 1 85 ? -11.678 21.645 -3.525 1.00 80.06 85 LEU A N 1
ATOM 672 C CA . LEU A 1 85 ? -13.019 21.071 -3.625 1.00 80.06 85 LEU A CA 1
ATOM 673 C C . LEU A 1 85 ? -14.123 22.135 -3.600 1.00 80.06 85 LEU A C 1
ATOM 675 O O . LEU A 1 85 ? -15.120 21.990 -4.306 1.00 80.06 85 LEU A O 1
ATOM 679 N N . ALA A 1 86 ? -13.939 23.233 -2.862 1.00 79.00 86 ALA A N 1
ATOM 680 C CA . ALA A 1 86 ? -14.886 24.349 -2.806 1.00 79.00 86 ALA A CA 1
ATOM 681 C C . ALA A 1 86 ? -15.115 25.007 -4.180 1.00 79.00 86 ALA A C 1
ATOM 683 O O . ALA A 1 86 ? -16.180 25.570 -4.436 1.00 79.00 86 ALA A O 1
ATOM 684 N N . ASN A 1 87 ? -14.129 24.911 -5.075 1.00 66.44 87 ASN A N 1
ATOM 685 C CA . ASN A 1 87 ? -14.199 25.443 -6.433 1.00 66.44 87 ASN A CA 1
ATOM 686 C C . ASN A 1 87 ? -14.751 24.432 -7.459 1.00 66.44 87 ASN A C 1
ATOM 688 O O . ASN A 1 87 ? -15.008 24.806 -8.608 1.00 66.44 87 ASN A O 1
ATOM 692 N N . ASP A 1 88 ? -14.982 23.171 -7.072 1.00 64.12 88 ASP A N 1
ATOM 693 C CA . ASP A 1 88 ? -15.612 22.172 -7.934 1.00 64.12 88 ASP A CA 1
ATOM 694 C C . ASP A 1 88 ? -17.145 22.219 -7.795 1.00 64.12 88 ASP A C 1
ATOM 696 O O . ASP A 1 88 ? -17.751 21.703 -6.856 1.00 64.12 88 ASP A O 1
ATOM 700 N N . THR A 1 89 ? -17.810 22.813 -8.790 1.00 55.75 89 THR A N 1
ATOM 701 C CA . THR A 1 89 ? -19.285 22.885 -8.862 1.00 55.75 89 THR A CA 1
ATOM 702 C C . THR A 1 89 ? -19.991 21.522 -8.867 1.00 55.75 89 THR A C 1
ATOM 704 O O . THR A 1 89 ? -21.192 21.471 -8.588 1.00 55.75 89 THR A O 1
ATOM 707 N N . SER A 1 90 ? -19.278 20.417 -9.123 1.00 52.75 90 SER A N 1
ATOM 708 C CA . SER A 1 90 ? -19.834 19.064 -8.984 1.00 52.75 90 SER A CA 1
ATOM 709 C C . SER A 1 90 ? -20.075 18.647 -7.523 1.00 52.75 90 SER A C 1
ATOM 711 O O . SER A 1 90 ? -20.836 17.713 -7.285 1.00 52.75 90 SER A O 1
ATOM 713 N N . PHE A 1 91 ? -19.544 19.403 -6.553 1.00 45.00 91 PHE A N 1
ATOM 714 C CA . PHE A 1 91 ? -19.775 19.237 -5.113 1.00 45.00 91 PHE A CA 1
ATOM 715 C C . PHE A 1 91 ? -20.980 20.048 -4.584 1.00 45.00 91 PHE A C 1
ATOM 717 O O . PHE A 1 91 ? -21.488 19.784 -3.499 1.00 45.00 91 PHE A O 1
ATOM 724 N N . SER A 1 92 ? -21.471 21.032 -5.355 1.00 41.09 92 SER A N 1
ATOM 725 C CA . SER A 1 92 ? -22.561 21.950 -4.959 1.00 41.09 92 SER A CA 1
ATOM 726 C C . SER A 1 92 ? -23.969 21.491 -5.379 1.00 41.09 92 SER A C 1
ATOM 728 O O . SER A 1 92 ? -24.931 22.250 -5.248 1.00 41.09 92 SER A O 1
ATOM 730 N N . GLN A 1 93 ? -24.120 20.276 -5.913 1.00 34.62 93 GLN A N 1
ATOM 731 C CA . GLN A 1 93 ? -25.420 19.732 -6.318 1.00 34.62 93 GLN A CA 1
ATOM 732 C C . GLN A 1 93 ? -26.001 18.823 -5.221 1.00 34.62 93 GLN A C 1
ATOM 734 O O . GLN A 1 93 ? -25.303 17.922 -4.752 1.00 34.62 93 GLN A O 1
ATOM 739 N N . PRO A 1 94 ? -27.278 18.993 -4.823 1.00 36.78 94 PRO A N 1
ATOM 740 C CA . PRO A 1 94 ? -27.951 18.021 -3.977 1.00 36.78 94 PRO A CA 1
ATOM 741 C C . PRO A 1 94 ? -28.191 16.748 -4.793 1.00 36.78 94 PRO A C 1
ATOM 743 O O . PRO A 1 94 ? -29.123 16.695 -5.587 1.00 36.78 94 PRO A O 1
ATOM 746 N N . SER A 1 95 ? -27.344 15.745 -4.553 1.00 31.36 95 SER A N 1
ATOM 747 C CA . SER A 1 95 ? -27.446 14.360 -5.036 1.00 31.36 95 SER A CA 1
ATOM 748 C C . SER A 1 95 ? -27.402 14.166 -6.569 1.00 31.36 95 SER A C 1
ATOM 750 O O . SER A 1 95 ? -28.055 14.882 -7.327 1.00 31.36 95 SER A O 1
ATOM 752 N N . PRO A 1 96 ? -26.710 13.129 -7.077 1.00 33.03 96 PRO A N 1
ATOM 753 C CA . PRO A 1 96 ? -26.959 12.648 -8.431 1.00 33.03 96 PRO A CA 1
ATOM 754 C C . PRO A 1 96 ? -28.423 12.177 -8.563 1.00 33.03 96 PRO A C 1
ATOM 756 O O . PRO A 1 96 ? -29.022 11.752 -7.568 1.00 33.03 96 PRO A O 1
ATOM 759 N N . PRO A 1 97 ? -29.011 12.194 -9.774 1.00 30.75 97 PRO A N 1
ATOM 760 C CA . PRO A 1 97 ? -30.318 11.597 -10.015 1.00 30.75 97 PRO A CA 1
ATOM 761 C C . PRO A 1 97 ? -30.295 10.117 -9.620 1.00 30.75 97 PRO A C 1
ATOM 763 O O . PRO A 1 97 ? -29.294 9.432 -9.833 1.00 30.75 97 PRO A O 1
ATOM 766 N N . ALA A 1 98 ? -31.413 9.628 -9.078 1.00 36.34 98 ALA A N 1
ATOM 767 C CA . ALA A 1 98 ? -31.656 8.214 -8.816 1.00 36.34 98 ALA A CA 1
ATOM 768 C C . ALA A 1 98 ? -31.173 7.350 -9.997 1.00 36.34 98 ALA A C 1
ATOM 770 O O . ALA A 1 98 ? -31.722 7.436 -11.096 1.00 36.34 98 ALA A O 1
ATOM 771 N N . GLY A 1 99 ? -30.119 6.558 -9.782 1.00 35.12 99 GLY A N 1
ATOM 772 C CA . GLY A 1 99 ? -29.484 5.815 -10.872 1.00 35.12 99 GLY A CA 1
ATOM 773 C C . GLY A 1 99 ? -28.258 4.975 -10.519 1.00 35.12 99 GLY A C 1
ATOM 774 O O . GLY A 1 99 ? -27.911 4.105 -11.308 1.00 35.12 99 GLY A O 1
ATOM 775 N N . PHE A 1 100 ? -27.642 5.146 -9.347 1.00 33.09 100 PHE A N 1
ATOM 776 C CA . PHE A 1 100 ? -26.612 4.226 -8.863 1.00 33.09 100 PHE A CA 1
ATOM 777 C C . PHE A 1 100 ? -27.005 3.673 -7.494 1.00 33.09 100 PHE A C 1
ATOM 779 O O . PHE A 1 100 ? -27.224 4.421 -6.547 1.00 33.09 100 PHE A O 1
ATOM 786 N N . ALA A 1 101 ? -27.122 2.345 -7.464 1.00 36.47 101 ALA A N 1
ATOM 787 C CA . ALA A 1 101 ? -27.414 1.475 -6.332 1.00 36.47 101 ALA A CA 1
ATOM 788 C C . ALA A 1 101 ? -28.821 1.602 -5.706 1.00 36.47 101 ALA A C 1
ATOM 790 O O . ALA A 1 101 ? -29.072 2.344 -4.760 1.00 36.47 101 ALA A O 1
ATOM 791 N N . ASP A 1 102 ? -29.746 0.775 -6.203 1.00 35.84 102 ASP A N 1
ATOM 792 C CA . ASP A 1 102 ? -30.924 0.373 -5.435 1.00 35.84 102 ASP A CA 1
ATOM 793 C C . ASP A 1 102 ? -30.452 -0.280 -4.124 1.00 35.84 102 ASP A C 1
ATOM 795 O O . ASP A 1 102 ? -29.816 -1.334 -4.134 1.00 35.84 102 ASP A O 1
ATOM 799 N N . ILE A 1 103 ? -30.763 0.341 -2.986 1.00 39.47 103 ILE A N 1
ATOM 800 C CA . ILE A 1 103 ? -30.432 -0.167 -1.646 1.00 39.47 103 ILE A CA 1
ATOM 801 C C . ILE A 1 103 ? -31.099 -1.538 -1.404 1.00 39.47 103 ILE A C 1
ATOM 803 O O . ILE A 1 103 ? -30.574 -2.359 -0.653 1.00 39.47 103 ILE A O 1
ATOM 807 N N . LYS A 1 104 ? -32.212 -1.851 -2.092 1.00 37.84 104 LYS A N 1
ATOM 808 C CA . LYS A 1 104 ? -32.794 -3.207 -2.097 1.00 37.84 104 LYS A CA 1
ATOM 809 C C . LYS A 1 104 ? -32.044 -4.184 -3.007 1.00 37.84 104 LYS A C 1
ATOM 811 O O . LYS A 1 104 ? -32.082 -5.381 -2.736 1.00 37.84 104 LYS A O 1
ATOM 816 N N . GLY A 1 105 ? -31.340 -3.695 -4.026 1.00 36.81 105 GLY A N 1
ATOM 817 C CA . GLY A 1 105 ? -30.419 -4.477 -4.855 1.00 36.81 105 GLY A CA 1
ATOM 818 C C . GLY A 1 105 ? -29.112 -4.816 -4.128 1.00 36.81 105 GLY A C 1
ATOM 819 O O . GLY A 1 105 ? -28.623 -5.931 -4.254 1.00 36.81 105 GLY A O 1
ATOM 820 N N . LEU A 1 106 ? -28.605 -3.907 -3.286 1.00 41.78 106 LEU A N 1
ATOM 821 C CA . LEU A 1 106 ? -27.447 -4.134 -2.401 1.00 41.78 106 LEU A CA 1
ATOM 822 C C . LEU A 1 106 ? -27.707 -5.214 -1.334 1.00 41.78 106 LEU A C 1
ATOM 824 O O . LEU A 1 106 ? -26.806 -5.970 -0.984 1.00 41.78 106 LEU A O 1
ATOM 828 N N . ALA A 1 107 ? -28.953 -5.351 -0.868 1.00 37.28 107 ALA A N 1
ATOM 829 C CA . ALA A 1 107 ? -29.355 -6.410 0.062 1.00 37.28 107 ALA A CA 1
ATOM 830 C C . ALA A 1 107 ? -29.416 -7.815 -0.579 1.00 37.28 107 ALA A C 1
ATOM 832 O O . ALA A 1 107 ? -29.563 -8.804 0.140 1.00 37.28 107 ALA A O 1
ATOM 833 N N . ALA A 1 108 ? -29.307 -7.927 -1.910 1.00 35.34 108 ALA A N 1
ATOM 834 C CA . ALA A 1 108 ? -29.306 -9.212 -2.614 1.00 35.34 108 ALA A CA 1
ATOM 835 C C . ALA A 1 108 ? -27.948 -9.943 -2.562 1.00 35.34 108 ALA A C 1
ATOM 837 O O . ALA A 1 108 ? -27.863 -11.082 -3.017 1.00 35.34 108 ALA A O 1
ATOM 838 N N . GLY A 1 109 ? -26.920 -9.326 -1.966 1.00 33.97 109 GLY A N 1
ATOM 839 C CA . GLY A 1 109 ? -25.587 -9.900 -1.819 1.00 33.97 109 GLY A CA 1
ATOM 840 C C . GLY A 1 109 ? -24.780 -9.781 -3.107 1.00 33.97 109 GLY A C 1
ATOM 841 O O . GLY A 1 109 ? -25.053 -10.458 -4.099 1.00 33.97 109 GLY A O 1
ATOM 842 N N . PHE A 1 110 ? -23.752 -8.938 -3.088 1.00 34.44 110 PHE A N 1
ATOM 843 C CA . PHE A 1 110 ? -22.717 -8.994 -4.109 1.00 34.44 110 PHE A CA 1
ATOM 844 C C . PHE A 1 110 ? -21.903 -10.284 -3.914 1.00 34.44 110 PHE A C 1
ATOM 846 O O . PHE A 1 110 ? -21.462 -10.613 -2.817 1.00 34.44 110 PHE A O 1
ATOM 853 N N . GLY A 1 111 ? -21.800 -11.069 -4.989 1.00 39.53 111 GLY A N 1
ATOM 854 C CA . GLY A 1 111 ? -20.736 -12.051 -5.191 1.00 39.53 111 GLY A CA 1
ATOM 855 C C . GLY A 1 111 ? -20.557 -13.142 -4.130 1.00 39.53 111 GLY A C 1
ATOM 856 O O . GLY A 1 111 ? -19.466 -13.295 -3.587 1.00 39.53 111 GLY A O 1
ATOM 857 N N . THR A 1 112 ? -21.542 -14.024 -3.917 1.00 35.31 112 THR A N 1
ATOM 858 C CA . THR A 1 112 ? -21.162 -15.394 -3.517 1.00 35.31 112 THR A CA 1
ATOM 859 C C . THR A 1 112 ? -20.614 -16.096 -4.757 1.00 35.31 112 THR A C 1
ATOM 861 O O . THR A 1 112 ? -21.363 -16.492 -5.647 1.00 35.31 112 THR A O 1
ATOM 864 N N . TYR A 1 113 ? -19.289 -16.223 -4.861 1.00 36.53 113 TYR A N 1
ATOM 865 C CA . TYR A 1 113 ? -18.685 -17.095 -5.865 1.00 36.53 113 TYR A CA 1
ATOM 866 C C . TYR A 1 113 ? -19.217 -18.522 -5.650 1.00 36.53 113 TYR A C 1
ATOM 868 O O . TYR A 1 113 ? -18.884 -19.187 -4.669 1.00 36.53 113 TYR A O 1
ATOM 876 N N . THR A 1 114 ? -20.088 -18.977 -6.550 1.00 35.88 114 THR A N 1
ATOM 877 C CA . THR A 1 114 ? -20.701 -20.318 -6.540 1.00 35.88 114 THR A CA 1
ATOM 878 C C . THR A 1 114 ? -19.939 -21.321 -7.414 1.00 35.88 114 THR A C 1
ATOM 880 O O . THR A 1 114 ? -20.385 -22.454 -7.584 1.00 35.88 114 THR A O 1
ATOM 883 N N . GLY A 1 115 ? -18.791 -20.923 -7.973 1.00 37.09 115 GLY A N 1
ATOM 884 C CA . GLY A 1 115 ? -17.947 -21.789 -8.794 1.00 37.09 115 GLY A CA 1
ATOM 885 C C . GLY A 1 115 ? -17.114 -22.789 -7.982 1.00 37.09 115 GLY A C 1
ATOM 886 O O . GLY A 1 115 ? -16.983 -22.688 -6.760 1.00 37.09 115 GLY A O 1
ATOM 887 N N . GLU A 1 116 ? -16.520 -23.761 -8.677 1.00 28.73 116 GLU A N 1
ATOM 888 C CA . GLU A 1 116 ? -15.574 -24.716 -8.089 1.00 28.73 116 GLU A CA 1
ATOM 889 C C . GLU A 1 116 ? -14.361 -23.992 -7.484 1.00 28.73 116 GLU A C 1
ATOM 891 O O . GLU A 1 116 ? -13.684 -23.201 -8.145 1.00 28.73 116 GLU A O 1
ATOM 896 N N . ARG A 1 117 ? -14.070 -24.273 -6.209 1.00 36.12 117 ARG A N 1
ATOM 897 C CA . ARG A 1 117 ? -12.873 -23.765 -5.529 1.00 36.12 117 ARG A CA 1
ATOM 898 C C . ARG A 1 117 ? -11.641 -24.460 -6.105 1.00 36.12 117 ARG A C 1
ATOM 900 O O . ARG A 1 117 ? -11.559 -25.682 -6.051 1.00 36.12 117 ARG A O 1
ATOM 907 N N . LYS A 1 118 ? -10.696 -23.689 -6.647 1.00 37.31 118 LYS A N 1
ATOM 908 C CA . LYS A 1 118 ? -9.404 -24.218 -7.115 1.00 37.31 118 LYS A CA 1
ATOM 909 C C . LYS A 1 118 ? -8.411 -24.294 -5.955 1.00 37.31 118 LYS A C 1
ATOM 911 O O . LYS A 1 118 ? -8.423 -23.413 -5.097 1.00 37.31 118 LYS A O 1
ATOM 916 N N . ASP A 1 119 ? -7.571 -25.326 -5.955 1.00 30.88 119 ASP A N 1
ATOM 917 C CA . ASP A 1 119 ? -6.580 -25.568 -4.904 1.00 30.88 119 ASP A CA 1
ATOM 918 C C . ASP A 1 119 ? -5.533 -24.438 -4.799 1.00 30.88 119 ASP A C 1
ATOM 920 O O . ASP A 1 119 ? -5.109 -23.898 -5.830 1.00 30.88 119 ASP A O 1
ATOM 924 N N . PRO A 1 120 ? -5.076 -24.094 -3.577 1.00 38.72 120 PRO A N 1
ATOM 925 C CA . PRO A 1 120 ? -3.995 -23.135 -3.365 1.00 38.72 120 PRO A CA 1
ATOM 926 C C . PRO A 1 120 ? -2.700 -23.574 -4.063 1.00 38.72 120 PRO A C 1
ATOM 928 O O . PRO A 1 120 ? -2.209 -24.688 -3.866 1.00 38.72 120 PRO A O 1
ATOM 931 N N . GLY A 1 121 ? -2.123 -22.685 -4.873 1.00 41.06 121 GLY A N 1
ATOM 932 C CA . GLY A 1 121 ? -0.838 -22.908 -5.535 1.00 41.06 121 GLY A CA 1
ATOM 933 C C . GLY A 1 121 ? 0.343 -22.470 -4.665 1.00 41.06 121 GLY A C 1
ATOM 934 O O . GLY A 1 121 ? 0.393 -21.334 -4.193 1.00 41.06 121 GLY A O 1
ATOM 935 N N . GLN A 1 122 ? 1.341 -23.340 -4.497 1.00 34.56 122 GLN A N 1
ATOM 936 C CA . GLN A 1 122 ? 2.663 -22.927 -4.011 1.00 34.56 122 GLN A CA 1
ATOM 937 C C . GLN A 1 122 ? 3.313 -22.007 -5.055 1.00 34.56 122 GLN A C 1
ATOM 939 O O . GLN A 1 122 ? 3.221 -22.289 -6.249 1.00 34.56 122 GLN A O 1
ATOM 944 N N . ALA A 1 123 ? 3.929 -20.897 -4.632 1.00 41.44 123 ALA A N 1
ATOM 945 C CA . ALA A 1 123 ? 4.611 -20.015 -5.579 1.00 41.44 123 ALA A CA 1
ATOM 946 C C . ALA A 1 123 ? 5.742 -19.190 -4.953 1.00 41.44 123 ALA A C 1
ATOM 948 O O . ALA A 1 123 ? 5.676 -18.774 -3.800 1.00 41.44 123 ALA A O 1
ATOM 949 N N . ASP A 1 124 ? 6.720 -18.894 -5.792 1.00 42.88 124 ASP A N 1
ATOM 950 C CA . ASP A 1 124 ? 8.077 -18.436 -5.508 1.00 42.88 124 ASP A CA 1
ATOM 951 C C . ASP A 1 124 ? 8.281 -16.998 -6.053 1.00 42.88 124 ASP A C 1
ATOM 953 O O . ASP A 1 124 ? 9.365 -16.606 -6.484 1.00 42.88 124 ASP A O 1
ATOM 957 N N . ASP A 1 125 ? 7.195 -16.212 -6.035 1.00 55.75 125 ASP A N 1
ATOM 958 C CA . ASP A 1 125 ? 7.077 -14.837 -6.539 1.00 55.75 125 ASP A CA 1
ATOM 959 C C . ASP A 1 125 ? 6.980 -13.830 -5.366 1.00 55.75 125 ASP A C 1
ATOM 961 O O . ASP A 1 125 ? 6.100 -13.991 -4.510 1.00 55.75 125 ASP A O 1
ATOM 965 N N . PRO A 1 126 ? 7.840 -12.790 -5.312 1.00 54.66 126 PRO A N 1
ATOM 966 C CA . PRO A 1 126 ? 7.840 -11.777 -4.254 1.00 54.66 126 PRO A CA 1
ATOM 967 C C . PRO A 1 126 ? 6.500 -11.054 -4.051 1.00 54.66 126 PRO A C 1
ATOM 969 O O . PRO A 1 126 ? 6.114 -10.811 -2.908 1.00 54.66 126 PRO A O 1
ATOM 972 N N . ALA A 1 127 ? 5.756 -10.749 -5.121 1.00 54.75 127 ALA A N 1
ATOM 973 C CA . ALA A 1 127 ? 4.465 -10.060 -5.009 1.00 54.75 127 ALA A CA 1
ATOM 974 C C . ALA A 1 127 ? 3.392 -10.984 -4.409 1.00 54.75 127 ALA A C 1
ATOM 976 O O . ALA A 1 127 ? 2.598 -10.578 -3.562 1.00 54.75 127 ALA A O 1
ATOM 977 N N . LYS A 1 128 ? 3.426 -12.271 -4.777 1.00 64.38 128 LYS A N 1
ATOM 978 C CA . LYS A 1 128 ? 2.548 -13.300 -4.198 1.00 64.38 128 LYS A CA 1
ATOM 979 C C . LYS A 1 128 ? 2.902 -13.608 -2.743 1.00 64.38 128 LYS A C 1
ATOM 981 O O . LYS A 1 128 ? 2.034 -13.993 -1.965 1.00 64.38 128 LYS A O 1
ATOM 986 N N . ALA A 1 129 ? 4.177 -13.489 -2.373 1.00 64.75 129 ALA A N 1
ATOM 987 C CA . ALA A 1 129 ? 4.622 -13.620 -0.989 1.00 64.75 129 ALA A CA 1
ATOM 988 C C . ALA A 1 129 ? 4.138 -12.441 -0.130 1.00 64.75 129 ALA A C 1
ATOM 990 O O . ALA A 1 129 ? 3.631 -12.672 0.962 1.00 64.75 129 ALA A O 1
ATOM 991 N N . ALA A 1 130 ? 4.207 -11.208 -0.644 1.00 66.88 130 ALA A N 1
ATOM 992 C CA . ALA A 1 130 ? 3.681 -10.028 0.044 1.00 66.88 130 ALA A CA 1
ATOM 993 C C . ALA A 1 130 ? 2.166 -10.129 0.293 1.00 66.88 130 ALA A C 1
ATOM 995 O O . ALA A 1 130 ? 1.721 -9.928 1.420 1.00 66.88 130 ALA A O 1
ATOM 996 N N . VAL A 1 131 ? 1.392 -10.538 -0.722 1.00 74.38 131 VAL A N 1
ATOM 997 C CA . VAL A 1 131 ? -0.059 -10.759 -0.579 1.00 74.38 131 VAL A CA 1
ATOM 998 C C . VAL A 1 131 ? -0.368 -11.832 0.464 1.00 74.38 131 VAL A C 1
ATOM 1000 O O . VAL A 1 131 ? -1.220 -11.619 1.319 1.00 74.38 131 VAL A O 1
ATOM 1003 N N . ARG A 1 132 ? 0.343 -12.967 0.443 1.00 76.88 132 ARG A N 1
ATOM 1004 C CA . ARG A 1 132 ? 0.154 -14.032 1.442 1.00 76.88 132 ARG A CA 1
ATOM 1005 C C . ARG A 1 132 ? 0.480 -13.578 2.859 1.00 76.88 132 ARG A C 1
ATOM 1007 O O . ARG A 1 132 ? -0.326 -13.801 3.753 1.00 76.88 132 ARG A O 1
ATOM 1014 N N . ASN A 1 133 ? 1.608 -12.897 3.049 1.00 76.06 133 ASN A N 1
ATOM 1015 C CA . ASN A 1 133 ? 1.991 -12.375 4.359 1.00 76.06 133 ASN A CA 1
ATOM 1016 C C . ASN A 1 133 ? 0.942 -11.383 4.885 1.00 76.06 133 ASN A C 1
ATOM 1018 O O . ASN A 1 133 ? 0.514 -11.504 6.030 1.00 76.06 133 ASN A O 1
ATOM 1022 N N . GLY A 1 134 ? 0.472 -10.462 4.034 1.00 82.50 134 GLY A N 1
ATOM 1023 C CA . GLY A 1 134 ? -0.603 -9.533 4.387 1.00 82.50 134 GLY A CA 1
ATOM 1024 C C . GLY A 1 134 ? -1.896 -10.262 4.762 1.00 82.50 134 GLY A C 1
ATOM 1025 O O . GLY A 1 134 ? -2.495 -9.967 5.791 1.00 82.50 134 GLY A O 1
ATOM 1026 N N . ILE A 1 135 ? -2.297 -11.276 3.991 1.00 86.88 135 ILE A N 1
ATOM 1027 C CA . ILE A 1 135 ? -3.469 -12.112 4.293 1.00 86.88 135 ILE A CA 1
ATOM 1028 C C . ILE A 1 135 ? -3.335 -12.823 5.648 1.00 86.88 135 ILE A C 1
ATOM 1030 O O . ILE A 1 135 ? -4.295 -12.847 6.425 1.00 86.88 135 ILE A O 1
ATOM 1034 N N . ASP A 1 136 ? -2.168 -13.381 5.962 1.00 83.06 136 ASP A N 1
ATOM 1035 C CA . ASP A 1 136 ? -1.941 -14.075 7.231 1.00 83.06 136 ASP A CA 1
ATOM 1036 C C . ASP A 1 136 ? -1.989 -13.117 8.430 1.00 83.06 136 ASP A C 1
ATOM 1038 O O . ASP A 1 136 ? -2.619 -13.430 9.446 1.00 83.06 136 ASP A O 1
ATOM 1042 N N . GLU A 1 137 ? -1.426 -11.913 8.301 1.00 85.75 137 GLU A N 1
ATOM 1043 C CA . GLU A 1 137 ? -1.555 -10.861 9.315 1.00 85.75 137 GLU A CA 1
ATOM 1044 C C . GLU A 1 137 ? -3.016 -10.464 9.554 1.00 85.75 137 GLU A C 1
ATOM 1046 O O . GLU A 1 137 ? -3.453 -10.338 10.705 1.00 85.75 137 GLU A O 1
ATOM 1051 N N . ILE A 1 138 ? -3.801 -10.320 8.482 1.00 92.25 138 ILE A N 1
ATOM 1052 C CA . ILE A 1 138 ? -5.233 -10.024 8.578 1.00 92.25 138 ILE A CA 1
ATOM 1053 C C . ILE A 1 138 ? -5.952 -11.150 9.317 1.00 92.25 138 ILE A C 1
ATOM 1055 O O . ILE A 1 138 ? -6.740 -10.877 10.221 1.00 92.25 138 ILE A O 1
ATOM 1059 N N . ARG A 1 139 ? -5.687 -12.421 8.984 1.00 90.69 139 ARG A N 1
ATOM 1060 C CA . ARG A 1 139 ? -6.325 -13.575 9.643 1.00 90.69 139 ARG A CA 1
ATOM 1061 C C . ARG A 1 139 ? -6.079 -13.565 11.154 1.00 90.69 139 ARG A C 1
ATOM 1063 O O . ARG A 1 139 ? -7.048 -13.715 11.906 1.00 90.69 139 ARG A O 1
ATOM 1070 N N . ILE A 1 140 ? -4.835 -13.312 11.575 1.00 88.94 140 ILE A N 1
ATOM 1071 C CA . ILE A 1 140 ? -4.439 -13.193 12.989 1.00 88.94 140 ILE A CA 1
ATOM 1072 C C . ILE A 1 140 ? -5.197 -12.050 13.670 1.00 88.94 140 ILE A C 1
ATOM 1074 O O . ILE A 1 140 ? -5.782 -12.240 14.739 1.00 88.94 140 ILE A O 1
ATOM 1078 N N . LYS A 1 141 ? -5.237 -10.866 13.051 1.00 91.25 141 LYS A N 1
ATOM 1079 C CA . LYS A 1 141 ? -5.960 -9.715 13.609 1.00 91.25 141 LYS A CA 1
ATOM 1080 C C . LYS A 1 141 ? -7.466 -9.965 13.683 1.00 91.25 141 LYS A C 1
ATOM 1082 O O . LYS A 1 141 ? -8.086 -9.588 14.668 1.00 91.25 141 LYS A O 1
ATOM 1087 N N . LEU A 1 142 ? -8.054 -10.657 12.709 1.00 96.25 142 LEU A N 1
ATOM 1088 C CA . LEU A 1 142 ? -9.465 -11.047 12.743 1.00 96.25 142 LEU A CA 1
ATOM 1089 C C . LEU A 1 142 ? -9.770 -12.053 13.869 1.00 96.25 142 LEU A C 1
ATOM 1091 O O . LEU A 1 142 ? -10.828 -11.954 14.491 1.00 96.25 142 LEU A O 1
ATOM 1095 N N . ASP A 1 143 ? -8.860 -12.992 14.169 1.00 93.31 143 ASP A N 1
ATOM 1096 C CA . ASP A 1 143 ? -9.002 -13.892 15.330 1.00 93.31 143 ASP A CA 1
ATOM 1097 C C . ASP A 1 143 ? -8.984 -13.091 16.637 1.00 93.31 143 ASP A C 1
ATOM 1099 O O . ASP A 1 143 ? -9.823 -13.296 17.520 1.00 93.31 143 ASP A O 1
ATOM 1103 N N . GLU A 1 144 ? -8.063 -12.134 16.742 1.00 91.56 144 GLU A N 1
ATOM 1104 C CA . GLU A 1 144 ? -7.961 -11.246 17.896 1.00 91.56 144 GLU A CA 1
ATOM 1105 C C . GLU A 1 144 ? -9.195 -10.339 18.035 1.00 91.56 144 GLU A C 1
ATOM 1107 O O . GLU A 1 144 ? -9.728 -10.199 19.138 1.00 91.56 144 GLU A O 1
ATOM 1112 N N . THR A 1 145 ? -9.721 -9.795 16.932 1.00 95.31 145 THR A N 1
ATOM 1113 C CA . THR A 1 145 ? -10.988 -9.051 16.903 1.00 95.31 145 THR A CA 1
ATOM 1114 C C . THR A 1 145 ? -12.125 -9.884 17.491 1.00 95.31 145 THR A C 1
ATOM 1116 O O . THR A 1 145 ? -12.830 -9.405 18.382 1.00 95.31 145 THR A O 1
ATOM 1119 N N . LEU A 1 146 ? -12.292 -11.140 17.056 1.00 96.75 146 LEU 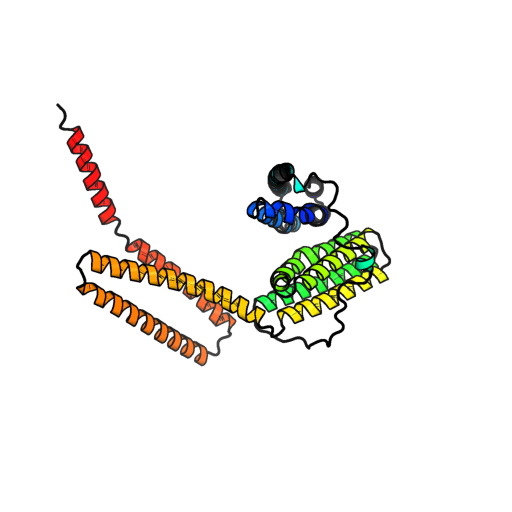A N 1
ATOM 1120 C CA . LEU A 1 146 ? -13.334 -12.018 17.596 1.00 96.75 146 LEU A CA 1
ATOM 1121 C C . LEU A 1 146 ? -13.127 -12.309 19.082 1.00 96.75 146 LEU A C 1
ATOM 1123 O O . LEU A 1 146 ? -14.087 -12.258 19.855 1.00 96.75 146 LEU A O 1
ATOM 1127 N N . ARG A 1 147 ? -11.887 -12.568 19.508 1.00 97.19 147 ARG A N 1
ATOM 1128 C CA . ARG A 1 147 ? -11.568 -12.799 20.921 1.00 97.19 147 ARG A CA 1
ATOM 1129 C C . ARG A 1 147 ? -11.953 -11.595 21.783 1.00 97.19 147 ARG A C 1
ATOM 1131 O O . ARG A 1 147 ? -12.682 -11.755 22.761 1.00 97.19 147 ARG A O 1
ATOM 1138 N N . LEU A 1 148 ? -11.519 -10.395 21.398 1.00 94.44 148 LEU A N 1
ATOM 1139 C CA . LEU A 1 148 ? -11.818 -9.155 22.118 1.00 94.44 148 LEU A CA 1
ATOM 1140 C C . LEU A 1 148 ? -13.321 -8.872 22.163 1.00 94.44 148 LEU A C 1
ATOM 1142 O O . LEU A 1 148 ? -13.848 -8.521 23.221 1.00 94.44 148 LEU A O 1
ATOM 1146 N N . TYR A 1 149 ? -14.028 -9.074 21.050 1.00 95.94 149 TYR A N 1
ATOM 1147 C CA . TYR A 1 149 ? -15.466 -8.826 20.989 1.00 95.94 149 TYR A CA 1
ATOM 1148 C C . TYR A 1 149 ? -16.241 -9.788 21.898 1.00 95.94 149 TYR A C 1
ATOM 1150 O O . TYR A 1 149 ? -17.139 -9.372 22.630 1.00 95.94 149 TYR A O 1
ATOM 1158 N N . LYS A 1 150 ? -15.840 -11.067 21.935 1.00 95.12 150 LYS A N 1
ATOM 1159 C CA . LYS A 1 150 ? -16.418 -12.084 22.828 1.00 95.12 150 LYS A CA 1
ATOM 1160 C C . LYS A 1 150 ? -16.191 -11.780 24.310 1.00 95.12 150 LYS A C 1
ATOM 1162 O O . LYS A 1 150 ? -17.046 -12.088 25.135 1.00 95.12 150 LYS A O 1
ATOM 1167 N N . GLU A 1 151 ? -15.061 -11.163 24.647 1.00 95.88 151 GLU A N 1
ATOM 1168 C CA . GLU A 1 151 ? -14.734 -10.701 26.003 1.00 95.88 151 GLU A CA 1
ATOM 1169 C C . GLU A 1 151 ? -15.477 -9.409 26.403 1.00 95.88 151 GLU A C 1
ATOM 1171 O O . GLU A 1 151 ? -15.257 -8.891 27.497 1.00 95.88 151 GLU A O 1
ATOM 1176 N N . GLY A 1 152 ? -16.336 -8.862 25.534 1.00 92.94 152 GLY A N 1
ATOM 1177 C CA . GLY A 1 152 ? -17.042 -7.598 25.766 1.00 92.94 152 GLY A CA 1
ATOM 1178 C C . GLY A 1 152 ? -16.170 -6.355 25.561 1.00 92.94 152 GLY A C 1
ATOM 1179 O O . GLY A 1 152 ? -16.613 -5.239 25.825 1.00 92.94 152 GLY A O 1
ATOM 1180 N N . LYS A 1 153 ? -14.939 -6.513 25.058 1.00 92.69 153 LYS A N 1
ATOM 1181 C CA . LYS A 1 153 ? -14.003 -5.418 24.759 1.00 92.69 153 LYS A CA 1
ATOM 1182 C C . LYS A 1 153 ? -14.255 -4.870 23.351 1.00 92.69 153 LYS A C 1
ATOM 1184 O O . LYS A 1 153 ? -13.369 -4.903 22.497 1.00 92.69 153 LYS A O 1
ATOM 1189 N N . ALA A 1 154 ? -15.471 -4.376 23.110 1.00 87.31 154 ALA A N 1
ATOM 1190 C CA . ALA A 1 154 ? -15.938 -3.955 21.785 1.00 87.31 154 ALA A CA 1
ATOM 1191 C C . ALA A 1 154 ? -15.043 -2.883 21.137 1.00 87.31 154 ALA A C 1
ATOM 1193 O O . ALA A 1 154 ? -14.709 -2.983 19.961 1.00 87.31 154 ALA A O 1
ATOM 1194 N N . GLU A 1 155 ? -14.584 -1.905 21.917 1.00 82.69 155 GLU A N 1
ATOM 1195 C CA . GLU A 1 155 ? -13.699 -0.840 21.433 1.00 82.69 155 GLU A CA 1
ATOM 1196 C C . GLU A 1 155 ? -12.321 -1.372 20.994 1.00 82.69 155 GLU A C 1
ATOM 1198 O O . GLU A 1 155 ? -11.778 -0.963 19.967 1.00 82.69 155 GLU A O 1
ATOM 1203 N N . GLY A 1 156 ? -11.776 -2.340 21.739 1.00 85.50 156 GLY A N 1
ATOM 1204 C CA . GLY A 1 156 ? -10.539 -3.025 21.367 1.00 85.50 156 GLY A CA 1
ATOM 1205 C C . GLY A 1 156 ? -10.708 -3.853 20.096 1.00 85.50 156 GLY A C 1
ATOM 1206 O O . GLY A 1 156 ? -9.869 -3.775 19.207 1.00 85.50 156 GLY A O 1
ATOM 1207 N N . ALA A 1 157 ? -11.812 -4.594 19.983 1.00 89.56 157 ALA A N 1
ATOM 1208 C CA . ALA A 1 157 ? -12.124 -5.385 18.796 1.00 89.56 157 ALA A CA 1
ATOM 1209 C C . ALA A 1 157 ? -12.265 -4.517 17.535 1.00 89.56 157 ALA A C 1
ATOM 1211 O O . ALA A 1 157 ? -11.725 -4.866 16.482 1.00 89.56 157 ALA A O 1
ATOM 1212 N N . LEU A 1 158 ? -12.945 -3.371 17.665 1.00 87.19 158 LEU A N 1
ATOM 1213 C CA . LEU A 1 158 ? -13.121 -2.398 16.591 1.00 87.19 158 LEU A CA 1
ATOM 1214 C C . LEU A 1 158 ? -11.780 -1.821 16.132 1.00 87.19 158 LEU A C 1
ATOM 1216 O O . LEU A 1 158 ? -11.526 -1.768 14.930 1.00 87.19 158 LEU A O 1
ATOM 1220 N N . LEU A 1 159 ? -10.913 -1.438 17.074 1.00 84.69 159 LEU A N 1
ATOM 1221 C CA . LEU A 1 159 ? -9.558 -0.981 16.763 1.00 84.69 159 LEU A CA 1
ATOM 1222 C C . LEU A 1 159 ? -8.776 -2.058 16.004 1.00 84.69 159 LEU A C 1
ATOM 1224 O O . LEU A 1 159 ? -8.309 -1.800 14.900 1.00 84.69 159 LEU A O 1
ATOM 1228 N N . THR A 1 160 ? -8.702 -3.277 16.544 1.00 87.38 160 THR A N 1
ATOM 1229 C CA . THR A 1 160 ? -7.971 -4.383 15.912 1.00 87.38 160 THR A CA 1
ATOM 1230 C C . THR A 1 160 ? -8.477 -4.673 14.497 1.00 87.38 160 THR A C 1
ATOM 1232 O O . THR A 1 160 ? -7.675 -4.889 13.590 1.00 87.38 160 THR A O 1
ATOM 1235 N N . SER A 1 161 ? -9.794 -4.613 14.277 1.00 91.31 161 SER A N 1
ATOM 1236 C CA . SER A 1 161 ? -10.383 -4.825 12.952 1.00 91.31 161 SER A CA 1
ATOM 1237 C C . SER A 1 161 ? -10.031 -3.715 11.968 1.00 91.31 161 SER A C 1
ATOM 1239 O O . SER A 1 161 ? -9.819 -4.000 10.792 1.00 91.31 161 SER A O 1
ATOM 1241 N N . ARG A 1 162 ? -9.987 -2.457 12.420 1.00 87.81 162 ARG A N 1
ATOM 1242 C CA . ARG A 1 162 ? -9.596 -1.319 11.579 1.00 87.81 162 ARG A CA 1
ATOM 1243 C C . ARG A 1 162 ? -8.120 -1.407 11.193 1.00 87.81 162 ARG A C 1
ATOM 1245 O O . ARG A 1 162 ? -7.789 -1.220 10.028 1.00 87.81 162 ARG A O 1
ATOM 1252 N N . SER A 1 163 ? -7.256 -1.780 12.136 1.00 85.69 163 SER A N 1
ATOM 1253 C CA . SER A 1 163 ? -5.831 -2.016 11.878 1.00 85.69 163 SER A CA 1
ATOM 1254 C C . SER A 1 163 ? -5.580 -3.221 10.964 1.00 85.69 163 SER A C 1
ATOM 1256 O O . SER A 1 163 ? -4.561 -3.269 10.284 1.00 85.69 163 SER A O 1
ATOM 1258 N N . ALA A 1 164 ? -6.469 -4.219 10.934 1.00 88.19 164 ALA A N 1
ATOM 1259 C CA . ALA A 1 164 ? -6.365 -5.326 9.977 1.00 88.19 164 ALA A CA 1
ATOM 1260 C C . ALA A 1 164 ? -6.530 -4.843 8.533 1.00 88.19 164 ALA A C 1
ATOM 1262 O O . ALA A 1 164 ? -5.781 -5.261 7.656 1.00 88.19 164 ALA A O 1
ATOM 1263 N N . TYR A 1 165 ? -7.479 -3.937 8.306 1.00 87.12 165 TYR A N 1
ATOM 1264 C CA . TYR A 1 165 ? -7.690 -3.338 6.996 1.00 87.12 165 TYR A CA 1
ATOM 1265 C C . TYR A 1 165 ? -6.527 -2.411 6.611 1.00 87.12 165 TYR A C 1
ATOM 1267 O O . TYR A 1 165 ? -5.851 -2.668 5.621 1.00 87.12 165 TYR A O 1
ATOM 1275 N N . LEU A 1 166 ? -6.231 -1.415 7.453 1.00 83.19 166 LEU A N 1
ATOM 1276 C CA . LEU A 1 166 ? -5.238 -0.378 7.150 1.00 83.19 166 LEU A CA 1
ATOM 1277 C C . LEU A 1 166 ? -3.810 -0.899 7.010 1.00 83.19 166 LEU A C 1
ATOM 1279 O O . LEU A 1 166 ? -3.110 -0.547 6.074 1.00 83.19 166 LEU A O 1
ATOM 1283 N N . ASP A 1 167 ? -3.343 -1.716 7.954 1.00 79.31 167 ASP A N 1
ATOM 1284 C CA . ASP A 1 167 ? -1.921 -2.077 7.952 1.00 79.31 167 ASP A CA 1
ATOM 1285 C C . ASP A 1 167 ? -1.615 -3.168 6.912 1.00 79.31 167 ASP A C 1
ATOM 1287 O O . ASP A 1 167 ? -0.472 -3.317 6.481 1.00 79.31 167 ASP A O 1
ATOM 1291 N N . SER A 1 168 ? -2.619 -3.973 6.550 1.00 84.12 168 SER A N 1
ATOM 1292 C CA . SER A 1 168 ? -2.392 -5.233 5.841 1.00 84.12 168 SER A CA 1
ATOM 1293 C C . SER A 1 168 ? -3.257 -5.381 4.581 1.00 84.12 168 SER A C 1
ATOM 1295 O O . SER A 1 168 ? -2.724 -5.786 3.549 1.00 84.12 168 SER A O 1
ATOM 1297 N N . TYR A 1 169 ? -4.559 -5.055 4.606 1.00 86.19 169 TYR A N 1
ATOM 1298 C CA . TYR A 1 169 ? -5.437 -5.289 3.447 1.00 86.19 169 TYR A CA 1
ATOM 1299 C C . TYR A 1 169 ? -5.189 -4.326 2.283 1.00 86.19 169 TYR A C 1
ATOM 1301 O O . TYR A 1 169 ? -5.220 -4.771 1.144 1.00 86.19 169 TYR A O 1
ATOM 1309 N N . GLU A 1 170 ? -4.847 -3.063 2.520 1.00 77.38 170 GLU A N 1
ATOM 1310 C CA . GLU A 1 170 ? -4.532 -2.124 1.424 1.00 77.38 170 GLU A CA 1
ATOM 1311 C C . GLU A 1 170 ? -3.323 -2.581 0.589 1.00 77.38 170 GLU A C 1
ATOM 1313 O O . GLU A 1 170 ? -3.302 -2.483 -0.638 1.00 77.38 170 GLU A O 1
ATOM 1318 N N . ASN A 1 171 ? -2.332 -3.200 1.234 1.00 78.12 171 ASN A N 1
ATOM 1319 C CA . ASN A 1 171 ? -1.196 -3.808 0.538 1.00 78.12 171 ASN A CA 1
ATOM 1320 C C . ASN A 1 171 ? -1.609 -5.029 -0.305 1.00 78.12 171 ASN A C 1
ATOM 1322 O O . ASN A 1 171 ? -0.978 -5.336 -1.318 1.00 78.12 171 ASN A O 1
ATOM 1326 N N . VAL A 1 172 ? -2.665 -5.731 0.114 1.00 83.88 172 VAL A N 1
ATOM 1327 C CA . VAL A 1 172 ? -3.272 -6.855 -0.613 1.00 83.88 172 VAL A CA 1
ATOM 1328 C C . VAL A 1 172 ? -4.167 -6.353 -1.754 1.00 83.88 172 VAL A C 1
ATOM 1330 O O . VAL A 1 172 ? -4.201 -6.972 -2.816 1.00 83.88 172 VAL A O 1
ATOM 1333 N N . GLU A 1 173 ? -4.834 -5.214 -1.576 1.00 81.56 173 GLU A N 1
ATOM 1334 C CA . GLU A 1 173 ? -5.686 -4.559 -2.568 1.00 81.56 173 GLU A CA 1
ATOM 1335 C C . GLU A 1 173 ? -4.906 -4.149 -3.821 1.00 81.56 173 GLU A C 1
ATOM 1337 O O . GLU A 1 173 ? -5.361 -4.419 -4.934 1.00 81.56 173 GLU A O 1
ATOM 1342 N N . ILE A 1 174 ? -3.739 -3.510 -3.666 1.00 76.88 174 ILE A N 1
ATOM 1343 C CA . ILE A 1 174 ? -2.952 -2.954 -4.783 1.00 76.88 174 ILE A CA 1
ATOM 1344 C C . ILE A 1 174 ? -2.762 -3.963 -5.934 1.00 76.88 174 ILE A C 1
ATOM 1346 O O . ILE A 1 174 ? -3.066 -3.619 -7.081 1.00 76.88 174 ILE A O 1
ATOM 1350 N N . PRO A 1 175 ? -2.284 -5.201 -5.692 1.00 70.56 175 PRO A N 1
ATOM 1351 C CA . PRO A 1 175 ? -2.166 -6.202 -6.747 1.00 70.56 175 PRO A CA 1
ATOM 1352 C C . PRO A 1 175 ? -3.503 -6.833 -7.166 1.00 70.56 175 PRO A C 1
ATOM 1354 O O . PRO A 1 175 ? -3.572 -7.366 -8.271 1.00 70.56 175 PRO A O 1
ATOM 1357 N N . LEU A 1 176 ? -4.552 -6.792 -6.337 1.00 76.75 176 LEU A N 1
ATOM 1358 C CA . LEU A 1 176 ? -5.870 -7.357 -6.657 1.00 76.75 176 LEU A CA 1
ATOM 1359 C C . LEU A 1 176 ? -6.714 -6.456 -7.553 1.00 76.75 176 LEU A C 1
ATOM 1361 O O . LEU A 1 176 ? -7.369 -6.952 -8.466 1.00 76.75 176 LEU A O 1
ATOM 1365 N N . ARG A 1 177 ? -6.695 -5.142 -7.322 1.00 77.69 177 ARG A N 1
ATOM 1366 C CA . ARG A 1 177 ? -7.575 -4.183 -8.002 1.00 77.69 177 ARG A CA 1
ATOM 1367 C C . ARG A 1 177 ? -7.460 -4.213 -9.535 1.00 77.69 177 ARG A C 1
ATOM 1369 O O . ARG A 1 177 ? -8.493 -4.152 -10.195 1.00 77.69 177 ARG A O 1
ATOM 1376 N N . PRO A 1 178 ? -6.266 -4.377 -10.142 1.00 70.38 178 PRO A N 1
ATOM 1377 C CA . PRO A 1 178 ? -6.148 -4.571 -11.590 1.00 70.38 178 PRO A CA 1
ATOM 1378 C C . PRO A 1 178 ? -6.580 -5.963 -12.084 1.00 70.38 178 PRO A C 1
ATOM 1380 O O . PRO A 1 178 ? -6.782 -6.134 -13.285 1.00 70.38 178 PRO A O 1
ATOM 1383 N N . ILE A 1 179 ? -6.653 -6.965 -11.199 1.00 73.81 179 ILE A N 1
ATOM 1384 C CA . ILE A 1 179 ? -7.045 -8.345 -11.525 1.00 73.81 179 ILE A CA 1
ATOM 1385 C C . ILE A 1 179 ? -8.569 -8.473 -11.530 1.00 73.81 179 ILE A C 1
ATOM 1387 O O . ILE A 1 179 ? -9.130 -8.969 -12.506 1.00 73.81 179 ILE A O 1
ATOM 1391 N N . ASP A 1 180 ? -9.217 -8.045 -10.448 1.00 77.50 180 ASP A N 1
ATOM 1392 C CA . ASP A 1 180 ? -10.666 -8.123 -10.265 1.00 77.50 180 ASP A CA 1
ATOM 1393 C C . ASP A 1 180 ? -11.156 -6.944 -9.393 1.00 77.50 180 ASP A C 1
ATOM 1395 O O . ASP A 1 180 ? -11.187 -7.046 -8.164 1.00 77.50 180 ASP A O 1
ATOM 1399 N N . PRO A 1 181 ? -11.498 -5.794 -10.007 1.00 76.56 181 PRO A N 1
ATOM 1400 C CA . PRO A 1 181 ? -11.893 -4.593 -9.271 1.00 76.56 181 PRO A CA 1
ATOM 1401 C C . PRO A 1 181 ? -13.235 -4.746 -8.543 1.00 76.56 181 PRO A C 1
ATOM 1403 O O . PRO A 1 181 ? -13.409 -4.159 -7.477 1.00 76.56 181 PRO A O 1
ATOM 1406 N N . ASP A 1 182 ? -14.163 -5.543 -9.083 1.00 79.38 182 ASP A N 1
ATOM 1407 C CA . ASP A 1 182 ? -15.465 -5.790 -8.454 1.00 79.38 182 ASP A CA 1
ATOM 1408 C C . ASP A 1 182 ? -15.291 -6.624 -7.179 1.00 79.38 182 ASP A C 1
ATOM 1410 O O . ASP A 1 182 ? -15.892 -6.328 -6.146 1.00 79.38 182 ASP A O 1
ATOM 1414 N N . PHE A 1 183 ? -14.426 -7.642 -7.232 1.00 84.44 183 PHE A N 1
ATOM 1415 C CA . PHE A 1 183 ? -14.063 -8.433 -6.061 1.00 84.44 183 PHE A CA 1
ATOM 1416 C C . PHE A 1 183 ? -13.324 -7.602 -5.003 1.00 84.44 183 PHE A C 1
ATOM 1418 O O . PHE A 1 183 ? -13.609 -7.723 -3.810 1.00 84.44 183 PHE A O 1
ATOM 1425 N N . THR A 1 184 ? -12.396 -6.742 -5.426 1.00 81.50 184 THR A N 1
ATOM 1426 C CA . THR A 1 184 ? -11.694 -5.829 -4.520 1.00 81.50 184 THR A CA 1
ATOM 1427 C C . THR A 1 184 ? -12.671 -4.930 -3.755 1.00 81.50 184 THR A C 1
ATOM 1429 O O . THR A 1 184 ? -12.620 -4.891 -2.525 1.00 81.50 184 THR A O 1
ATOM 1432 N N . LEU A 1 185 ? -13.610 -4.292 -4.460 1.00 80.81 185 LEU A N 1
ATOM 1433 C CA . LEU A 1 185 ? -14.635 -3.441 -3.851 1.00 80.81 185 LEU A CA 1
ATOM 1434 C C . LEU A 1 185 ? -15.542 -4.223 -2.885 1.00 80.81 185 LEU A C 1
ATOM 1436 O O . LEU A 1 185 ? -15.875 -3.752 -1.800 1.00 80.81 185 LEU A O 1
ATOM 1440 N N . ASP A 1 186 ? -15.941 -5.440 -3.254 1.00 84.00 186 ASP A N 1
ATOM 1441 C CA . ASP A 1 186 ? -16.745 -6.317 -2.396 1.00 84.00 186 ASP A CA 1
ATOM 1442 C C . ASP A 1 186 ? -16.032 -6.647 -1.068 1.00 84.00 186 ASP A C 1
ATOM 1444 O O . ASP A 1 186 ? -16.655 -6.693 -0.002 1.00 84.00 186 ASP A O 1
ATOM 1448 N N . MET A 1 187 ? -14.710 -6.809 -1.091 1.00 92.75 187 MET A N 1
ATOM 1449 C CA . MET A 1 187 ? -13.923 -6.995 0.125 1.00 92.75 187 MET A CA 1
ATOM 1450 C C . MET A 1 187 ? -13.852 -5.736 0.997 1.00 92.75 187 MET A C 1
ATOM 1452 O O . MET A 1 187 ? -14.045 -5.846 2.211 1.00 92.75 187 MET A O 1
ATOM 1456 N N . GLU A 1 188 ? -13.632 -4.556 0.410 1.00 85.44 188 GLU A N 1
ATOM 1457 C CA . GLU A 1 188 ? -13.665 -3.268 1.126 1.00 85.44 188 GLU A CA 1
ATOM 1458 C C . GLU A 1 188 ? -15.004 -3.083 1.861 1.00 85.44 188 GLU A C 1
ATOM 1460 O O . GLU A 1 188 ? -15.042 -2.787 3.062 1.00 85.44 188 GLU A O 1
ATOM 1465 N N . ILE A 1 189 ? -16.115 -3.376 1.175 1.00 84.50 189 ILE A N 1
ATOM 1466 C CA . ILE A 1 189 ? -17.467 -3.329 1.746 1.00 84.50 189 ILE A CA 1
ATOM 1467 C C . ILE A 1 189 ? -17.592 -4.276 2.944 1.00 84.50 189 ILE A C 1
ATOM 1469 O O . ILE A 1 189 ? -18.095 -3.872 3.994 1.00 84.50 189 ILE A O 1
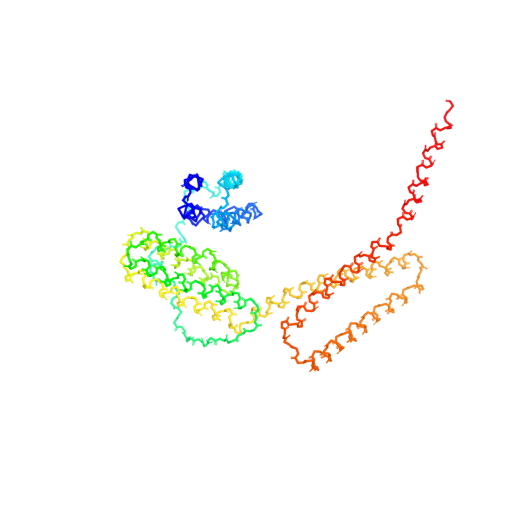ATOM 1473 N N . LYS A 1 190 ? -17.104 -5.519 2.849 1.00 91.00 190 LYS A N 1
ATOM 1474 C CA . LYS A 1 190 ? -17.173 -6.482 3.965 1.00 91.00 190 LYS A CA 1
ATOM 1475 C C . LYS A 1 190 ? -16.407 -6.006 5.197 1.00 91.00 190 LYS A C 1
ATOM 1477 O O . LYS A 1 190 ? -16.898 -6.182 6.317 1.00 91.00 190 LYS A O 1
ATOM 1482 N N . PHE A 1 191 ? -15.238 -5.390 5.020 1.00 92.12 191 PHE A N 1
ATOM 1483 C CA . PHE A 1 191 ? -14.507 -4.775 6.130 1.00 92.12 191 PHE A CA 1
ATOM 1484 C C . PHE A 1 191 ? -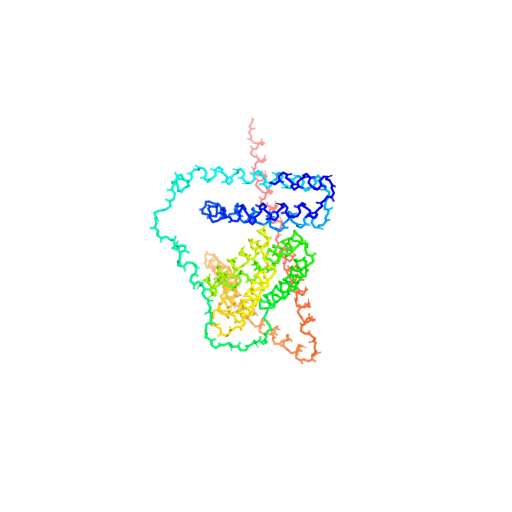15.292 -3.610 6.740 1.00 92.12 191 PHE A C 1
ATOM 1486 O O . PHE A 1 191 ? -15.404 -3.529 7.966 1.00 92.12 191 PHE A O 1
ATOM 1493 N N . ALA A 1 192 ? -15.898 -2.750 5.918 1.00 85.12 192 ALA A N 1
ATOM 1494 C CA . ALA A 1 192 ? -16.746 -1.663 6.400 1.00 85.12 192 ALA A CA 1
ATOM 1495 C C . ALA A 1 192 ? -17.967 -2.175 7.188 1.00 85.12 192 ALA A C 1
ATOM 1497 O O . ALA A 1 192 ? -18.260 -1.674 8.276 1.00 85.12 192 ALA A O 1
ATOM 1498 N N . GLU A 1 193 ? -18.639 -3.219 6.702 1.00 86.75 193 GLU A N 1
ATOM 1499 C CA . GLU A 1 193 ? -19.760 -3.865 7.391 1.00 86.75 193 GLU A CA 1
ATOM 1500 C C . GLU A 1 193 ? -19.346 -4.479 8.731 1.00 86.75 193 GLU A C 1
ATOM 1502 O O . GLU A 1 193 ? -20.064 -4.325 9.721 1.00 86.75 193 GLU A O 1
ATOM 1507 N N . LEU A 1 194 ? -18.180 -5.131 8.796 1.00 94.50 194 LEU A N 1
ATOM 1508 C CA . LEU A 1 194 ? -17.639 -5.656 10.050 1.00 94.50 194 LEU A CA 1
ATOM 1509 C C . LEU A 1 194 ? -17.456 -4.534 11.082 1.00 94.50 194 LEU A C 1
ATOM 1511 O O . LEU A 1 194 ? -17.891 -4.682 12.228 1.00 94.50 194 LEU A O 1
ATOM 1515 N N . ARG A 1 195 ? -16.867 -3.399 10.673 1.00 88.88 195 ARG A N 1
ATOM 1516 C CA . ARG A 1 195 ? -16.718 -2.215 11.540 1.00 88.88 195 ARG A CA 1
ATOM 1517 C C . ARG A 1 195 ? -18.076 -1.741 12.054 1.00 88.88 195 ARG A C 1
ATOM 1519 O O . ARG A 1 195 ? -18.231 -1.563 13.261 1.00 88.88 195 ARG A O 1
ATOM 1526 N N . ASN A 1 196 ? -19.059 -1.603 11.165 1.00 85.25 196 ASN A N 1
ATOM 1527 C CA . ASN A 1 196 ? -20.403 -1.140 11.515 1.00 85.25 196 ASN A CA 1
ATOM 1528 C C . ASN A 1 196 ? -21.090 -2.081 12.514 1.00 85.25 196 ASN A C 1
ATOM 1530 O O . ASN A 1 196 ? -21.648 -1.618 13.508 1.00 85.25 196 ASN A O 1
ATOM 1534 N N . LEU A 1 197 ? -21.006 -3.400 12.309 1.00 90.56 197 LEU A N 1
ATOM 1535 C CA . LEU A 1 197 ? -21.564 -4.385 13.241 1.00 90.56 197 LEU A CA 1
ATOM 1536 C C . LEU A 1 197 ? -20.995 -4.211 14.655 1.00 90.56 197 LEU A C 1
ATOM 1538 O O . LEU A 1 197 ? -21.753 -4.209 15.624 1.00 90.56 197 LEU A O 1
ATOM 1542 N N . MET A 1 198 ? -19.680 -4.023 14.782 1.00 90.94 198 MET A N 1
ATOM 1543 C CA . MET A 1 198 ? -19.049 -3.806 16.087 1.00 90.94 198 MET A CA 1
ATOM 1544 C C . MET A 1 198 ? -19.389 -2.438 16.686 1.00 90.94 198 MET A C 1
ATOM 1546 O O . MET A 1 198 ? -19.631 -2.348 17.888 1.00 90.94 198 MET A O 1
ATOM 1550 N N . GLN A 1 199 ? -19.452 -1.386 15.866 1.00 84.81 199 GLN A N 1
ATOM 1551 C CA . GLN A 1 199 ? -19.791 -0.031 16.309 1.00 84.81 199 GLN A CA 1
ATOM 1552 C C . GLN A 1 199 ? -21.217 0.058 16.868 1.00 84.81 199 GLN A C 1
ATOM 1554 O O . GLN A 1 199 ? -21.446 0.738 17.866 1.00 84.81 199 GLN A O 1
ATOM 1559 N N . TYR A 1 200 ? -22.166 -0.662 16.266 1.00 89.88 200 TYR A N 1
ATOM 1560 C CA . TYR A 1 200 ? -23.552 -0.729 16.736 1.00 89.88 200 TYR A CA 1
ATOM 1561 C C . TYR A 1 200 ? -23.794 -1.804 17.806 1.00 89.88 200 TYR A C 1
ATOM 1563 O O . TYR A 1 200 ? -24.939 -2.017 18.208 1.00 89.88 200 TYR A O 1
ATOM 1571 N N . GLY A 1 201 ? -22.746 -2.481 18.287 1.00 90.44 201 GLY A N 1
ATOM 1572 C CA . GLY A 1 201 ? -22.869 -3.491 19.338 1.00 90.44 201 GLY A CA 1
ATOM 1573 C C . GLY A 1 201 ? -23.684 -4.715 18.908 1.00 90.44 201 GLY A C 1
ATOM 1574 O O . GLY A 1 201 ? -24.421 -5.284 19.716 1.00 90.44 201 GLY A O 1
ATOM 1575 N N . ALA A 1 202 ? -23.589 -5.116 17.637 1.00 95.44 202 ALA A N 1
ATOM 1576 C CA . ALA A 1 202 ? -24.310 -6.267 17.108 1.00 95.44 202 ALA A CA 1
ATOM 1577 C C . ALA A 1 202 ? -23.964 -7.566 17.874 1.00 95.44 202 ALA A C 1
ATOM 1579 O O . ALA A 1 202 ? -22.866 -7.699 18.423 1.00 95.44 202 ALA A O 1
ATOM 1580 N N . PRO A 1 203 ? -24.860 -8.570 17.904 1.00 96.81 203 PRO A N 1
ATOM 1581 C CA . PRO A 1 203 ? -24.578 -9.858 18.535 1.00 96.81 203 PRO A CA 1
ATOM 1582 C C . PRO A 1 203 ? -23.302 -10.519 17.994 1.00 96.81 203 PRO A C 1
ATOM 1584 O O . PRO A 1 203 ? -23.071 -10.513 16.785 1.00 96.81 203 PRO A O 1
ATOM 1587 N N . PHE A 1 204 ? -22.527 -11.174 18.872 1.00 96.31 204 PHE A N 1
ATOM 1588 C CA . PHE A 1 204 ? -21.270 -11.857 18.514 1.00 96.31 204 PHE A CA 1
ATOM 1589 C C . PHE A 1 204 ? -21.408 -12.767 17.284 1.00 96.31 204 PHE A C 1
ATOM 1591 O O . PHE A 1 204 ? -20.548 -12.744 16.415 1.00 96.31 204 PHE A O 1
ATOM 1598 N N . ALA A 1 205 ? -22.518 -13.501 17.161 1.00 96.12 205 ALA A N 1
ATOM 1599 C CA . ALA A 1 205 ? -22.765 -14.389 16.025 1.00 96.12 205 ALA A CA 1
ATOM 1600 C C . ALA A 1 205 ? -22.789 -13.662 14.663 1.00 96.12 205 ALA A C 1
ATOM 1602 O O . ALA A 1 205 ? -22.368 -14.231 13.662 1.00 96.12 205 ALA A O 1
ATOM 1603 N N . GLN A 1 206 ? -23.260 -12.409 14.610 1.00 95.88 206 GLN A N 1
ATOM 1604 C CA . GLN A 1 206 ? -23.264 -11.619 13.371 1.00 95.88 206 GLN A CA 1
ATOM 1605 C C . GLN A 1 206 ? -21.854 -11.132 13.020 1.00 95.88 206 GLN A C 1
ATOM 1607 O O . GLN A 1 206 ? -21.452 -11.187 11.860 1.00 95.88 206 GLN A O 1
ATOM 1612 N N . VAL A 1 207 ? -21.085 -10.713 14.031 1.00 96.31 207 VAL A N 1
ATOM 1613 C CA . VAL A 1 207 ? -19.676 -10.320 13.872 1.00 96.31 207 VAL A CA 1
ATOM 1614 C C . VAL A 1 207 ? -18.836 -11.516 13.415 1.00 96.31 207 VAL A C 1
ATOM 1616 O O . VAL A 1 207 ? -18.086 -11.408 12.450 1.00 96.31 207 VAL A O 1
ATOM 1619 N N . GLU A 1 208 ? -19.016 -12.681 14.040 1.00 97.25 208 GLU A N 1
ATOM 1620 C CA . GLU A 1 208 ? -18.357 -13.935 13.661 1.00 97.25 208 GLU A CA 1
ATOM 1621 C C . GLU A 1 208 ? -18.691 -14.350 12.225 1.00 97.25 208 GLU A C 1
ATOM 1623 O O . GLU A 1 208 ? -17.784 -14.665 11.452 1.00 97.25 208 GLU A O 1
ATOM 1628 N N . ALA A 1 209 ? -19.965 -14.281 11.829 1.00 94.31 209 ALA A N 1
ATOM 1629 C CA . ALA A 1 209 ? -20.377 -14.573 10.459 1.00 94.31 209 ALA A CA 1
ATOM 1630 C C . ALA A 1 209 ? -19.675 -13.660 9.440 1.00 94.31 209 ALA A C 1
ATOM 1632 O O . ALA A 1 209 ? -19.134 -14.154 8.449 1.00 94.31 209 ALA A O 1
ATOM 1633 N N . LYS A 1 210 ? -19.602 -12.350 9.715 1.00 97.06 210 LYS A N 1
ATOM 1634 C CA . LYS A 1 210 ? -18.926 -11.395 8.829 1.00 97.06 210 LYS A CA 1
ATOM 1635 C C . LYS A 1 210 ? -17.412 -11.626 8.765 1.00 97.06 210 LYS A C 1
ATOM 1637 O O . LYS A 1 210 ? -16.839 -11.578 7.680 1.00 97.06 210 LYS A O 1
ATOM 1642 N N . VAL A 1 211 ? -16.764 -11.967 9.882 1.00 96.19 211 VAL A N 1
ATOM 1643 C CA . VAL A 1 211 ? -15.339 -12.352 9.888 1.00 96.19 211 VAL A CA 1
ATOM 1644 C C . VAL A 1 211 ? -15.091 -13.606 9.044 1.00 96.19 211 VAL A C 1
ATOM 1646 O O . VAL A 1 211 ? -14.111 -13.665 8.303 1.00 96.19 211 VAL A O 1
ATOM 1649 N N . ILE A 1 212 ? -15.980 -14.601 9.102 1.00 93.00 212 ILE A N 1
ATOM 1650 C CA . ILE A 1 212 ? -15.884 -15.806 8.265 1.00 93.00 212 ILE A CA 1
ATOM 1651 C C . ILE A 1 212 ? -16.040 -15.462 6.776 1.00 93.00 212 ILE A C 1
ATOM 1653 O O . ILE A 1 212 ? -15.331 -16.030 5.945 1.00 93.00 212 ILE A O 1
ATOM 1657 N N . GLU A 1 213 ? -16.947 -14.549 6.422 1.00 92.38 213 GLU A N 1
ATOM 1658 C CA . GLU A 1 213 ? -17.091 -14.063 5.044 1.00 92.38 213 GLU A CA 1
ATOM 1659 C C . GLU A 1 213 ? -15.818 -13.377 4.541 1.00 92.38 213 GLU A C 1
ATOM 1661 O O . GLU A 1 213 ? -15.349 -13.715 3.454 1.00 92.38 213 GLU A O 1
ATOM 1666 N N . ILE A 1 214 ? -15.219 -12.495 5.349 1.00 95.06 214 ILE A N 1
ATOM 1667 C CA . ILE A 1 214 ? -13.945 -11.842 5.017 1.00 95.06 214 ILE A CA 1
ATOM 1668 C C . ILE A 1 214 ? -12.849 -12.888 4.818 1.00 95.06 214 ILE A C 1
ATOM 1670 O O . ILE A 1 214 ? -12.148 -12.843 3.816 1.00 95.06 214 ILE A O 1
ATOM 1674 N N . ARG A 1 215 ? -12.727 -13.885 5.705 1.00 91.56 215 ARG A N 1
ATOM 1675 C CA . ARG A 1 215 ? -11.716 -14.953 5.567 1.00 91.56 215 ARG A CA 1
ATOM 1676 C C . ARG A 1 215 ? -11.831 -15.725 4.263 1.00 91.56 215 ARG A C 1
ATOM 1678 O O . ARG A 1 215 ? -10.823 -15.946 3.608 1.00 91.56 215 ARG A O 1
ATOM 1685 N N . ARG A 1 216 ? -13.052 -16.094 3.869 1.00 87.94 216 ARG A N 1
ATOM 1686 C CA . ARG A 1 216 ? -13.290 -16.761 2.579 1.00 87.94 216 ARG A CA 1
ATOM 1687 C C . ARG A 1 216 ? -12.908 -15.868 1.404 1.00 87.94 216 ARG A C 1
ATOM 1689 O O . ARG A 1 216 ? -12.416 -16.369 0.402 1.00 87.94 216 ARG A O 1
ATOM 1696 N N . GLY A 1 217 ? -13.147 -14.566 1.531 1.00 89.31 217 GLY A N 1
ATOM 1697 C CA . GLY A 1 217 ? -12.666 -13.577 0.579 1.00 89.31 217 GLY A CA 1
ATOM 1698 C C . GLY A 1 217 ? -11.140 -13.536 0.514 1.00 89.31 217 GLY A C 1
ATOM 1699 O O . GLY A 1 217 ? -10.588 -13.629 -0.567 1.00 89.31 217 GLY A O 1
ATOM 1700 N N . LEU A 1 218 ? -10.432 -13.531 1.644 1.00 90.69 218 LEU A N 1
ATOM 1701 C CA . LEU A 1 218 ? -8.963 -13.578 1.647 1.00 90.69 218 LEU A CA 1
ATOM 1702 C C . LEU A 1 218 ? -8.409 -14.856 0.987 1.00 90.69 218 LEU A C 1
ATOM 1704 O O . LEU A 1 218 ? -7.415 -14.791 0.268 1.00 90.69 218 LEU A O 1
ATOM 1708 N N . ASP A 1 219 ? -9.064 -16.006 1.172 1.00 85.50 219 ASP A N 1
ATOM 1709 C CA . ASP A 1 219 ? -8.702 -17.241 0.455 1.00 85.50 219 ASP A CA 1
ATOM 1710 C C . ASP A 1 219 ? -8.849 -17.066 -1.072 1.00 85.50 219 ASP A C 1
ATOM 1712 O O . ASP A 1 219 ? -8.037 -17.561 -1.857 1.00 85.50 219 ASP A O 1
ATOM 1716 N N . GLU A 1 220 ? -9.877 -16.333 -1.504 1.00 83.25 220 GLU A N 1
ATOM 1717 C CA . GLU A 1 220 ? -10.100 -15.988 -2.908 1.00 83.25 220 GLU A CA 1
ATOM 1718 C C . GLU A 1 220 ? -9.069 -14.981 -3.431 1.00 83.25 220 GLU A C 1
ATOM 1720 O O . GLU A 1 220 ? -8.533 -15.176 -4.521 1.00 83.25 220 GLU A O 1
ATOM 1725 N N . SER A 1 221 ? -8.717 -13.964 -2.641 1.00 85.25 221 SER A N 1
ATOM 1726 C CA . SER A 1 221 ? -7.637 -13.017 -2.935 1.00 85.25 221 SER A CA 1
ATOM 1727 C C . SER A 1 221 ? -6.326 -13.748 -3.226 1.00 85.25 221 SER A C 1
ATOM 1729 O O . SER A 1 221 ? -5.670 -13.503 -4.243 1.00 85.25 221 SER A O 1
ATOM 1731 N N . GLU A 1 222 ? -5.962 -14.704 -2.366 1.00 80.62 222 GLU A N 1
ATOM 1732 C CA . GLU A 1 222 ? -4.771 -15.533 -2.549 1.00 80.62 222 GLU A CA 1
ATOM 1733 C C . GLU A 1 222 ? -4.849 -16.334 -3.853 1.00 80.62 222 GLU A C 1
ATOM 1735 O O . GLU A 1 222 ? -3.857 -16.438 -4.577 1.00 80.62 222 GLU A O 1
ATOM 1740 N N . ARG A 1 223 ? -6.030 -16.860 -4.197 1.00 76.94 223 ARG A N 1
ATOM 1741 C CA . ARG A 1 223 ? -6.267 -17.620 -5.430 1.00 76.94 223 ARG A CA 1
ATOM 1742 C C . ARG A 1 223 ? -6.193 -16.758 -6.687 1.00 76.94 223 ARG A C 1
ATOM 1744 O O . ARG A 1 223 ? -5.628 -17.216 -7.678 1.00 76.94 223 ARG A O 1
ATOM 1751 N N . LEU A 1 224 ? -6.733 -15.543 -6.668 1.00 76.50 224 LEU A N 1
ATOM 1752 C CA . LEU A 1 224 ? -6.691 -14.604 -7.794 1.00 76.50 224 LEU A CA 1
ATOM 1753 C C . LEU A 1 224 ? -5.255 -14.170 -8.101 1.00 76.50 224 LEU A C 1
ATOM 1755 O O . LEU A 1 224 ? -4.850 -14.139 -9.262 1.00 76.50 224 LEU A O 1
ATOM 1759 N N . VAL A 1 225 ? -4.458 -13.932 -7.058 1.00 71.88 225 VAL A N 1
ATOM 1760 C CA . VAL A 1 225 ? -3.043 -13.553 -7.184 1.00 71.88 225 VAL A CA 1
ATOM 1761 C C . VAL A 1 225 ? -2.150 -14.760 -7.500 1.00 71.88 225 VAL A C 1
ATOM 1763 O O . VAL A 1 225 ? -1.183 -14.657 -8.259 1.00 71.88 225 VAL A O 1
ATOM 1766 N N . SER A 1 226 ? -2.464 -15.938 -6.956 1.00 66.19 226 SER A N 1
ATOM 1767 C CA . SER A 1 226 ? -1.692 -17.165 -7.193 1.00 66.19 226 SER A CA 1
ATOM 1768 C C . SER A 1 226 ? -2.033 -17.842 -8.517 1.00 66.19 226 SER A C 1
ATOM 1770 O O . SER A 1 226 ? -1.163 -18.497 -9.096 1.00 66.19 226 SER A O 1
ATOM 1772 N N . GLY A 1 227 ? -3.257 -17.655 -9.010 1.00 53.22 227 GLY A N 1
ATOM 1773 C CA . GLY A 1 227 ? -3.796 -18.277 -10.208 1.00 53.22 227 GLY A CA 1
ATOM 1774 C C . GLY A 1 227 ? -2.977 -17.976 -11.459 1.00 53.22 227 GLY A C 1
ATOM 1775 O O . GLY A 1 227 ? -2.475 -16.875 -11.669 1.00 53.22 227 GLY A O 1
ATOM 1776 N N . THR A 1 228 ? -2.859 -18.983 -12.321 1.00 46.34 228 THR A N 1
ATOM 1777 C CA . THR A 1 228 ? -2.224 -18.972 -13.649 1.00 46.34 228 THR A CA 1
ATOM 1778 C C . THR A 1 228 ? -2.988 -18.114 -14.673 1.00 46.34 228 THR A C 1
ATOM 1780 O O . THR A 1 228 ? -3.218 -18.521 -15.809 1.00 46.34 228 THR A O 1
ATOM 1783 N N . GLY A 1 229 ? -3.421 -16.918 -14.280 1.00 47.62 229 GLY A N 1
ATOM 1784 C CA . GLY A 1 229 ? -3.971 -15.920 -15.183 1.00 47.62 229 GLY A CA 1
ATOM 1785 C C . GLY A 1 229 ? -2.852 -15.242 -15.969 1.00 47.62 229 GLY A C 1
ATOM 1786 O O . GLY A 1 229 ? -1.804 -14.908 -15.425 1.00 47.62 229 GLY A O 1
ATOM 1787 N N . ILE A 1 230 ? -3.103 -14.998 -17.253 1.00 48.56 230 ILE A N 1
ATOM 1788 C CA . ILE A 1 230 ? -2.213 -14.331 -18.223 1.00 48.56 230 ILE A CA 1
ATOM 1789 C C . ILE A 1 230 ? -1.734 -12.945 -17.732 1.00 48.56 230 ILE A C 1
ATOM 1791 O O . ILE A 1 230 ? -0.754 -12.412 -18.236 1.00 48.56 230 ILE A O 1
ATOM 1795 N N . VAL A 1 231 ? -2.412 -12.378 -16.730 1.00 48.66 231 VAL A N 1
ATOM 1796 C CA . VAL A 1 231 ? -2.263 -11.000 -16.254 1.00 48.66 231 VAL A CA 1
ATOM 1797 C C . VAL A 1 231 ? -1.058 -10.809 -15.323 1.00 48.66 231 VAL A C 1
ATOM 1799 O O . VAL A 1 231 ? -0.291 -9.882 -15.549 1.00 48.66 231 VAL A O 1
ATOM 1802 N N . ALA A 1 232 ? -0.802 -11.683 -14.339 1.00 51.41 232 ALA A N 1
ATOM 1803 C CA . ALA A 1 232 ? 0.326 -11.485 -13.410 1.00 51.41 232 ALA A CA 1
ATOM 1804 C C . ALA A 1 232 ? 1.708 -11.621 -14.096 1.00 51.41 232 ALA A C 1
ATOM 1806 O O . ALA A 1 232 ? 2.555 -10.739 -13.923 1.00 51.41 232 ALA A O 1
ATOM 1807 N N . PRO A 1 233 ? 1.938 -12.630 -14.966 1.00 53.25 233 PRO A N 1
ATOM 1808 C CA . PRO A 1 233 ? 3.141 -12.678 -15.790 1.00 53.25 233 PRO A CA 1
ATOM 1809 C C . PRO A 1 233 ? 3.210 -11.522 -16.786 1.00 53.25 233 PRO A C 1
ATOM 1811 O O . PRO A 1 233 ? 4.304 -11.047 -17.053 1.00 53.25 233 PRO A O 1
ATOM 1814 N N . ALA A 1 234 ? 2.078 -11.042 -17.319 1.00 57.19 234 ALA A N 1
ATOM 1815 C CA . ALA A 1 234 ? 2.065 -9.898 -18.230 1.00 57.19 234 ALA A CA 1
ATOM 1816 C C . ALA A 1 234 ? 2.421 -8.583 -17.528 1.00 57.19 234 ALA A C 1
ATOM 1818 O O . ALA A 1 234 ? 3.126 -7.776 -18.122 1.00 57.19 234 ALA A O 1
ATOM 1819 N N . ILE A 1 235 ? 2.005 -8.375 -16.274 1.00 56.62 235 ILE A N 1
ATOM 1820 C CA . ILE A 1 235 ? 2.392 -7.199 -15.482 1.00 56.62 235 ILE A CA 1
ATOM 1821 C C . ILE A 1 235 ? 3.883 -7.263 -15.152 1.00 56.62 235 ILE A C 1
ATOM 1823 O O . ILE A 1 235 ? 4.599 -6.316 -15.464 1.00 56.62 235 ILE A O 1
ATOM 1827 N N . ALA A 1 236 ? 4.376 -8.381 -14.606 1.00 59.22 236 ALA A N 1
ATOM 1828 C CA . ALA A 1 236 ? 5.802 -8.552 -14.311 1.00 59.22 236 ALA A CA 1
ATOM 1829 C C . ALA A 1 236 ? 6.673 -8.460 -15.579 1.00 59.22 236 ALA A C 1
ATOM 1831 O O . ALA A 1 236 ? 7.752 -7.863 -15.571 1.00 59.22 236 ALA A O 1
ATOM 1832 N N . PHE A 1 237 ? 6.189 -9.009 -16.696 1.00 73.00 237 PHE A N 1
ATOM 1833 C CA . PHE A 1 237 ? 6.814 -8.850 -18.002 1.00 73.00 237 PHE A CA 1
ATOM 1834 C C . PHE A 1 237 ? 6.791 -7.390 -18.447 1.00 73.00 237 PHE A C 1
ATOM 1836 O O . PHE A 1 237 ? 7.824 -6.892 -18.865 1.00 73.00 237 PHE A O 1
ATOM 1843 N N . SER A 1 238 ? 5.661 -6.689 -18.336 1.00 72.25 238 SER A N 1
ATOM 1844 C CA . SER A 1 238 ? 5.510 -5.304 -18.789 1.00 72.25 238 SER A CA 1
ATOM 1845 C C . SER A 1 238 ? 6.364 -4.333 -17.976 1.00 72.25 238 SER A C 1
ATOM 1847 O O . SER A 1 238 ? 6.953 -3.419 -18.549 1.00 72.25 238 SER A O 1
ATOM 1849 N N . THR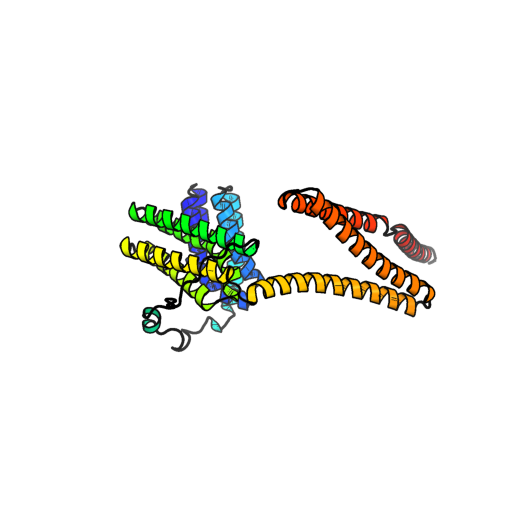 A 1 239 ? 6.471 -4.518 -16.659 1.00 70.25 239 THR A N 1
ATOM 1850 C CA . THR A 1 239 ? 7.328 -3.692 -15.796 1.00 70.25 239 THR A CA 1
ATOM 1851 C C . THR A 1 239 ? 8.805 -3.929 -16.101 1.00 70.25 239 THR A C 1
ATOM 1853 O O . THR A 1 239 ? 9.530 -2.975 -16.381 1.00 70.25 239 THR A O 1
ATOM 1856 N N . SER A 1 240 ? 9.234 -5.195 -16.154 1.00 79.44 240 SER A N 1
ATOM 1857 C CA . SER A 1 240 ? 10.609 -5.567 -16.518 1.00 79.44 240 SER A CA 1
ATOM 1858 C C . SER A 1 240 ? 10.962 -5.101 -17.933 1.00 79.44 240 SER A C 1
ATOM 1860 O O . SER A 1 240 ? 12.036 -4.548 -18.167 1.00 79.44 240 SER A O 1
ATOM 1862 N N . PHE A 1 241 ? 10.035 -5.275 -18.876 1.00 82.38 241 PHE A N 1
ATOM 1863 C CA . PHE A 1 241 ? 10.163 -4.812 -20.251 1.00 82.38 241 PHE A CA 1
ATOM 1864 C C . PHE A 1 241 ? 10.298 -3.296 -20.305 1.00 82.38 241 PHE A C 1
ATOM 1866 O O . PHE A 1 241 ? 11.196 -2.822 -20.980 1.00 82.38 241 PHE A O 1
ATOM 1873 N N . SER A 1 242 ? 9.470 -2.533 -19.586 1.00 80.62 242 SER A N 1
ATOM 1874 C CA . SER A 1 242 ? 9.526 -1.066 -19.581 1.00 80.62 242 SER A CA 1
ATOM 1875 C C . SER A 1 242 ? 10.869 -0.538 -19.066 1.00 80.62 242 SER A C 1
ATOM 1877 O O . SER A 1 242 ? 11.448 0.357 -19.680 1.00 80.62 242 SER A O 1
ATOM 1879 N N . ILE A 1 243 ? 11.411 -1.136 -17.997 1.00 82.69 243 ILE A N 1
ATOM 1880 C CA . ILE A 1 243 ? 12.733 -0.781 -17.453 1.00 82.69 243 ILE A CA 1
ATOM 1881 C C . ILE A 1 243 ? 13.828 -1.061 -18.490 1.00 82.69 243 ILE A C 1
ATOM 1883 O O . ILE A 1 243 ? 14.545 -0.144 -18.890 1.00 82.69 243 ILE A O 1
ATOM 1887 N N . ILE A 1 244 ? 13.905 -2.297 -18.995 1.00 85.00 244 ILE A N 1
ATOM 1888 C CA . ILE A 1 244 ? 14.920 -2.699 -19.984 1.00 85.00 244 ILE A CA 1
ATOM 1889 C C . ILE A 1 244 ? 14.774 -1.890 -21.279 1.00 85.00 244 ILE A C 1
ATOM 1891 O O . ILE A 1 244 ? 15.765 -1.499 -21.892 1.00 85.00 244 ILE A O 1
ATOM 1895 N N . PHE A 1 245 ? 13.543 -1.627 -21.711 1.00 87.12 245 PHE A N 1
ATOM 1896 C CA . PHE A 1 245 ? 13.247 -0.851 -22.909 1.00 87.12 245 PHE A CA 1
ATOM 1897 C C . PHE A 1 245 ? 13.680 0.605 -22.748 1.00 87.12 245 PHE A C 1
ATOM 1899 O O . PHE A 1 245 ? 14.301 1.147 -23.660 1.00 87.12 245 PHE A O 1
ATOM 1906 N N . ARG A 1 246 ? 13.422 1.226 -21.590 1.00 85.31 246 ARG A N 1
ATOM 1907 C CA . ARG A 1 246 ? 13.890 2.579 -21.273 1.00 85.31 246 ARG A CA 1
ATOM 1908 C C . ARG A 1 246 ? 15.416 2.653 -21.282 1.00 85.31 246 ARG A C 1
ATOM 1910 O O . ARG A 1 246 ? 15.976 3.484 -21.993 1.00 85.31 246 ARG A O 1
ATOM 1917 N N . GLU A 1 247 ? 16.083 1.763 -20.553 1.00 86.00 247 GLU A N 1
ATOM 1918 C CA . GLU A 1 247 ? 17.550 1.710 -20.482 1.00 86.00 247 GLU A CA 1
ATOM 1919 C C . GLU A 1 247 ? 18.180 1.412 -21.856 1.00 86.00 247 GLU A C 1
ATOM 1921 O O . GLU A 1 247 ? 19.200 1.996 -22.243 1.00 86.00 247 GLU A O 1
ATOM 1926 N N . GLY A 1 248 ? 17.534 0.547 -22.643 1.00 87.88 248 GLY A N 1
ATOM 1927 C CA . GLY A 1 248 ? 17.919 0.228 -24.014 1.00 87.88 248 GLY A CA 1
ATOM 1928 C C . GLY A 1 248 ? 17.760 1.413 -24.969 1.00 87.88 248 GLY A C 1
ATOM 1929 O O . GLY A 1 248 ? 18.659 1.673 -25.772 1.00 87.88 248 GLY A O 1
ATOM 1930 N N . LEU A 1 249 ? 16.658 2.164 -24.867 1.00 89.25 249 LEU A N 1
ATOM 1931 C CA . LEU A 1 249 ? 16.408 3.362 -25.670 1.00 89.25 249 LEU A CA 1
ATOM 1932 C C . LEU A 1 249 ? 17.428 4.462 -25.354 1.00 89.25 249 LEU A C 1
ATOM 1934 O O . LEU A 1 249 ? 18.018 5.026 -26.274 1.00 89.25 249 LEU A O 1
ATOM 1938 N N . GLU A 1 250 ? 17.671 4.742 -24.070 1.00 84.06 250 GLU A N 1
ATOM 1939 C CA . GLU A 1 250 ? 18.664 5.728 -23.626 1.00 84.06 250 GLU A CA 1
ATOM 1940 C C . GLU A 1 250 ? 20.060 5.378 -24.173 1.00 84.06 250 GLU A C 1
ATOM 1942 O O . GLU A 1 250 ? 20.744 6.227 -24.754 1.00 84.06 250 GLU A O 1
ATOM 1947 N N . SER A 1 251 ? 20.448 4.101 -24.105 1.00 90.69 251 SER A N 1
ATOM 1948 C CA . SER A 1 251 ? 21.721 3.613 -24.647 1.00 90.69 251 SER A CA 1
ATOM 1949 C C . SER A 1 251 ? 21.808 3.748 -26.173 1.00 90.69 251 SER A C 1
ATOM 1951 O O . SER A 1 251 ? 22.824 4.208 -26.705 1.00 90.69 251 SER A O 1
ATOM 1953 N N . ALA A 1 252 ? 20.742 3.396 -26.897 1.00 89.88 252 ALA A N 1
ATOM 1954 C CA . ALA A 1 252 ? 20.683 3.522 -28.351 1.00 89.88 252 ALA A CA 1
ATOM 1955 C C . ALA A 1 252 ? 20.755 4.988 -28.807 1.00 89.88 252 ALA A C 1
ATOM 1957 O O . ALA A 1 252 ? 21.441 5.294 -29.786 1.00 89.88 252 ALA A O 1
ATOM 1958 N N . LEU A 1 253 ? 20.110 5.903 -28.076 1.00 90.56 253 LEU A N 1
ATOM 1959 C CA . LEU A 1 253 ? 20.172 7.340 -28.339 1.00 90.56 253 LEU A CA 1
ATOM 1960 C C . LEU A 1 253 ? 21.583 7.899 -28.131 1.00 90.56 253 LEU A C 1
ATOM 1962 O O . LEU A 1 253 ? 22.049 8.669 -28.968 1.00 90.56 253 LEU A O 1
ATOM 1966 N N . ILE A 1 254 ? 22.299 7.481 -27.081 1.00 90.38 254 ILE A N 1
ATOM 1967 C CA . ILE A 1 254 ? 23.698 7.886 -26.855 1.00 90.38 254 ILE A CA 1
ATOM 1968 C C . ILE A 1 254 ? 24.594 7.403 -28.003 1.00 90.38 254 ILE A C 1
ATOM 1970 O O . ILE A 1 254 ? 25.361 8.186 -28.567 1.00 90.38 254 ILE A O 1
ATOM 1974 N N . VAL A 1 255 ? 24.483 6.129 -28.392 1.00 90.94 255 VAL A N 1
ATOM 1975 C CA . VAL A 1 255 ? 25.252 5.570 -29.518 1.00 90.94 255 VAL A CA 1
ATOM 1976 C C . VAL A 1 255 ? 24.916 6.299 -30.821 1.00 90.94 255 VAL A C 1
ATOM 1978 O O . VAL A 1 255 ? 25.823 6.684 -31.561 1.00 90.94 255 VAL A O 1
ATOM 1981 N N . GLY A 1 256 ? 23.631 6.546 -31.082 1.00 90.50 256 GLY A N 1
ATOM 1982 C CA . GLY A 1 256 ? 23.158 7.300 -32.241 1.00 90.50 256 GLY A CA 1
ATOM 1983 C C . GLY A 1 256 ? 23.696 8.731 -32.268 1.00 90.50 256 GLY A C 1
ATOM 1984 O O . GLY A 1 256 ? 24.173 9.187 -33.309 1.00 90.50 256 GLY A O 1
ATOM 1985 N N . ALA A 1 257 ? 23.710 9.420 -31.125 1.00 91.31 257 ALA A N 1
ATOM 1986 C CA . ALA A 1 257 ? 24.282 10.755 -30.991 1.00 91.31 257 ALA A CA 1
ATOM 1987 C C . ALA A 1 257 ? 25.790 10.760 -31.288 1.00 91.31 257 ALA A C 1
ATOM 1989 O O . ALA A 1 257 ? 26.265 11.624 -32.025 1.00 91.31 257 ALA A O 1
ATOM 1990 N N . ILE A 1 258 ? 26.541 9.770 -30.793 1.00 91.88 258 ILE A N 1
ATOM 1991 C CA . ILE A 1 258 ? 27.979 9.629 -31.073 1.00 91.88 258 ILE A CA 1
ATOM 1992 C C . ILE A 1 258 ? 28.223 9.366 -32.564 1.00 91.88 258 ILE A C 1
ATOM 1994 O O . ILE A 1 258 ? 29.075 10.017 -33.169 1.00 91.88 258 ILE A O 1
ATOM 1998 N N . LEU A 1 259 ? 27.480 8.442 -33.181 1.00 90.12 259 LEU A N 1
ATOM 1999 C CA . LEU A 1 259 ? 27.623 8.129 -34.607 1.00 90.12 259 LEU A CA 1
ATOM 2000 C C . LEU A 1 259 ? 27.287 9.340 -35.488 1.00 90.12 259 LEU A C 1
ATOM 2002 O O . LEU A 1 259 ? 28.059 9.667 -36.392 1.00 90.12 259 LEU A O 1
ATOM 2006 N N . THR A 1 260 ? 26.200 10.044 -35.168 1.00 91.44 260 THR A N 1
ATOM 2007 C CA . THR A 1 260 ? 25.776 11.270 -35.862 1.00 91.44 260 THR A CA 1
ATOM 2008 C C . THR A 1 260 ? 26.808 12.385 -35.694 1.00 91.44 260 THR A C 1
ATOM 2010 O O . THR A 1 260 ? 27.149 13.068 -36.656 1.00 91.44 260 THR A O 1
ATOM 2013 N N . TYR A 1 261 ? 27.378 12.550 -34.497 1.00 90.19 261 TYR A N 1
ATOM 2014 C CA . TYR A 1 261 ? 28.450 13.514 -34.243 1.00 90.19 261 TYR A CA 1
ATOM 2015 C C . TYR A 1 261 ? 29.720 13.204 -35.054 1.00 90.19 261 TYR A C 1
ATOM 2017 O O . TYR A 1 261 ? 30.353 14.110 -35.605 1.00 90.19 261 TYR A O 1
ATOM 2025 N N . LEU A 1 262 ? 30.099 11.928 -35.167 1.00 89.50 262 LEU A N 1
ATOM 2026 C CA . LEU A 1 262 ? 31.256 11.501 -35.963 1.00 89.50 262 LEU A CA 1
ATOM 2027 C C . LEU A 1 262 ? 31.048 11.720 -37.468 1.00 89.50 262 LEU A C 1
ATOM 2029 O O . LEU A 1 262 ? 31.999 12.072 -38.168 1.00 89.50 262 LEU A O 1
ATOM 2033 N N . GLU A 1 263 ? 29.817 11.551 -37.948 1.00 87.88 263 GLU A N 1
ATOM 2034 C CA . GLU A 1 263 ? 29.408 11.871 -39.321 1.00 87.88 263 GLU A CA 1
ATOM 2035 C C . GLU A 1 263 ? 29.466 13.385 -39.577 1.00 87.88 263 GLU A C 1
ATOM 2037 O O . GLU A 1 263 ? 30.161 13.846 -40.485 1.00 87.88 263 GLU A O 1
ATOM 2042 N N . ALA A 1 264 ? 28.844 14.181 -38.703 1.00 86.50 264 ALA A N 1
ATOM 2043 C CA . ALA A 1 264 ? 28.820 15.640 -38.803 1.00 86.50 264 ALA A CA 1
ATOM 2044 C C . ALA A 1 264 ? 30.224 16.274 -38.726 1.00 86.50 264 ALA A C 1
ATOM 2046 O O . ALA A 1 264 ? 30.500 17.272 -39.391 1.00 86.50 264 ALA A O 1
ATOM 2047 N N . SER A 1 265 ? 31.140 15.680 -37.955 1.00 88.75 265 SER A N 1
ATOM 2048 C CA . SER A 1 265 ? 32.529 16.142 -37.811 1.00 88.75 265 SER A CA 1
ATOM 2049 C C . SER A 1 265 ? 33.489 15.623 -38.895 1.00 88.75 265 SER A C 1
ATOM 2051 O O . SER A 1 265 ? 34.695 15.858 -38.797 1.00 88.75 265 SER A O 1
ATOM 2053 N N . ARG A 1 266 ? 32.986 14.927 -39.932 1.00 84.50 266 ARG A N 1
ATOM 2054 C CA . ARG A 1 266 ? 33.779 14.284 -41.006 1.00 84.50 266 ARG A CA 1
ATOM 2055 C C . ARG A 1 266 ? 34.859 13.325 -40.490 1.00 84.50 266 ARG A C 1
ATOM 2057 O O . ARG A 1 266 ? 35.865 13.086 -41.159 1.00 84.50 266 ARG A O 1
ATOM 2064 N N . ASN A 1 267 ? 34.656 12.745 -39.309 1.00 84.62 267 ASN A N 1
ATOM 2065 C CA . ASN A 1 267 ? 35.605 11.843 -38.659 1.00 84.62 267 ASN A CA 1
ATOM 2066 C C . ASN A 1 267 ? 35.120 10.385 -38.726 1.00 84.62 267 ASN A C 1
ATOM 2068 O O . ASN A 1 267 ? 35.263 9.604 -37.783 1.00 84.62 267 ASN A O 1
ATOM 2072 N N . GLU A 1 268 ? 34.582 10.018 -39.893 1.00 80.56 268 GLU A N 1
ATOM 2073 C CA . GLU A 1 268 ? 34.043 8.704 -40.279 1.00 80.56 268 GLU A CA 1
ATOM 2074 C C . GLU A 1 268 ? 34.920 7.523 -39.830 1.00 80.56 268 GLU A C 1
ATOM 2076 O O . GLU A 1 268 ? 34.420 6.474 -39.421 1.00 80.56 268 GLU A O 1
ATOM 2081 N N . ARG A 1 269 ? 36.250 7.700 -39.847 1.00 85.56 269 ARG A N 1
ATOM 2082 C CA . ARG A 1 269 ? 37.228 6.678 -39.438 1.00 85.56 269 ARG A CA 1
ATOM 2083 C C . ARG A 1 269 ? 36.992 6.135 -38.024 1.00 85.56 269 ARG A C 1
ATOM 2085 O O . ARG A 1 269 ? 37.306 4.976 -37.757 1.00 85.56 269 ARG A O 1
ATOM 2092 N N . PHE A 1 270 ? 36.433 6.944 -37.122 1.00 86.38 270 PHE A N 1
ATOM 2093 C CA . PHE A 1 270 ? 36.187 6.538 -35.740 1.00 86.38 270 PHE A CA 1
ATOM 2094 C C . PHE A 1 270 ? 34.882 5.761 -35.556 1.00 86.38 270 PHE A C 1
ATOM 2096 O O . PHE A 1 270 ? 34.772 5.040 -34.568 1.00 86.38 270 PHE A O 1
ATOM 2103 N N . LYS A 1 271 ? 33.951 5.776 -36.525 1.00 88.75 271 LYS A N 1
ATOM 2104 C CA . LYS A 1 271 ? 32.713 4.973 -36.457 1.00 88.75 271 LYS A CA 1
ATOM 2105 C C . LYS A 1 271 ? 33.013 3.482 -36.286 1.00 88.75 271 LYS A C 1
ATOM 2107 O O . LYS A 1 271 ? 32.346 2.800 -35.517 1.00 88.75 271 LYS A O 1
ATOM 2112 N N . LYS A 1 272 ? 34.084 2.987 -36.921 1.00 90.25 272 LYS A N 1
ATOM 2113 C CA . LYS A 1 272 ? 34.548 1.596 -36.769 1.00 90.25 272 LYS A CA 1
ATOM 2114 C C . LYS A 1 272 ? 34.826 1.231 -35.307 1.00 90.25 272 LYS A C 1
ATOM 2116 O O . LYS A 1 272 ? 34.481 0.138 -34.884 1.00 90.25 272 LYS A O 1
ATOM 2121 N N . HIS A 1 273 ? 35.395 2.151 -34.529 1.00 92.00 273 HIS A N 1
ATOM 2122 C CA . HIS A 1 273 ? 35.698 1.926 -33.113 1.00 92.00 273 HIS A CA 1
ATOM 2123 C C . HIS A 1 273 ? 34.426 1.863 -32.264 1.00 92.00 273 HIS A C 1
ATOM 2125 O O . HIS A 1 273 ? 34.365 1.071 -31.330 1.00 92.00 273 HIS A O 1
ATOM 2131 N N . VAL A 1 274 ? 33.399 2.638 -32.624 1.00 91.38 274 VAL A N 1
ATOM 2132 C CA . VAL A 1 274 ? 32.082 2.570 -31.975 1.00 91.38 274 VAL A CA 1
ATOM 2133 C C . VAL A 1 274 ? 31.444 1.201 -32.222 1.00 91.38 274 VAL A C 1
ATOM 2135 O O . VAL A 1 274 ? 31.025 0.551 -31.270 1.00 91.38 274 VAL A O 1
ATOM 2138 N N . TYR A 1 275 ? 31.459 0.704 -33.464 1.00 92.69 275 TYR A N 1
ATOM 2139 C CA . TYR A 1 275 ? 30.945 -0.635 -33.777 1.00 92.69 275 TYR A CA 1
ATOM 2140 C C . TYR A 1 275 ? 31.718 -1.753 -33.070 1.00 92.69 275 TYR A C 1
ATOM 2142 O O . TYR A 1 275 ? 31.099 -2.664 -32.524 1.00 92.69 275 TYR A O 1
ATOM 2150 N N . TYR A 1 276 ? 33.053 -1.671 -33.014 1.00 94.12 276 TYR A N 1
ATOM 2151 C CA . TYR A 1 276 ? 33.843 -2.615 -32.218 1.00 94.12 276 TYR A CA 1
ATOM 2152 C C . TYR A 1 276 ? 33.469 -2.559 -30.736 1.00 94.12 276 TYR A C 1
ATOM 2154 O O . TYR A 1 276 ? 33.335 -3.608 -30.116 1.00 94.12 276 TYR A O 1
ATOM 2162 N N . GLY A 1 277 ? 33.241 -1.363 -30.186 1.00 92.62 277 GLY A N 1
ATOM 2163 C CA . GLY A 1 277 ? 32.768 -1.188 -28.814 1.00 92.62 277 GLY A CA 1
ATOM 2164 C C . GLY A 1 277 ? 31.442 -1.904 -28.552 1.00 92.62 277 GLY A C 1
ATOM 2165 O O . GLY A 1 277 ? 31.333 -2.624 -27.565 1.00 92.62 277 GLY A O 1
ATOM 2166 N N . ILE A 1 278 ? 30.474 -1.784 -29.466 1.00 93.25 278 ILE A N 1
ATOM 2167 C CA . ILE A 1 278 ? 29.176 -2.474 -29.372 1.00 93.25 278 ILE A CA 1
ATOM 2168 C C . ILE A 1 278 ? 29.369 -3.996 -29.364 1.00 93.25 278 ILE A C 1
ATOM 2170 O O . ILE A 1 278 ? 28.846 -4.684 -28.490 1.00 93.25 278 ILE A O 1
ATOM 2174 N N . VAL A 1 279 ? 30.152 -4.532 -30.306 1.00 94.94 279 VAL A N 1
ATOM 2175 C CA . VAL A 1 279 ? 30.401 -5.981 -30.404 1.00 94.94 279 VAL A CA 1
ATOM 2176 C C . VAL A 1 279 ? 31.116 -6.507 -29.158 1.00 94.94 279 VAL A C 1
ATOM 2178 O O . VAL A 1 279 ? 30.738 -7.550 -28.626 1.00 94.94 279 VAL A O 1
ATOM 2181 N N . ILE A 1 280 ? 32.120 -5.778 -28.665 1.00 95.50 280 ILE A N 1
ATOM 2182 C CA . ILE A 1 280 ? 32.849 -6.137 -27.445 1.00 95.50 280 ILE A CA 1
ATOM 2183 C C . ILE A 1 280 ? 31.916 -6.113 -26.233 1.00 95.50 280 ILE A C 1
ATOM 2185 O O . ILE A 1 280 ? 32.000 -7.018 -25.409 1.00 95.50 280 ILE A O 1
ATOM 2189 N N . ALA A 1 281 ? 31.012 -5.134 -26.132 1.00 90.12 281 ALA A N 1
ATOM 2190 C CA . ALA A 1 281 ? 30.051 -5.056 -25.036 1.00 90.12 281 ALA A CA 1
ATOM 2191 C C . ALA A 1 281 ? 29.133 -6.287 -25.008 1.00 90.12 281 ALA A C 1
ATOM 2193 O O . ALA A 1 281 ? 29.040 -6.950 -23.979 1.00 90.12 281 ALA A O 1
ATOM 2194 N N . PHE A 1 282 ? 28.545 -6.665 -26.148 1.00 92.94 282 PHE A N 1
ATOM 2195 C CA . PHE A 1 282 ? 27.724 -7.877 -26.235 1.00 92.94 282 PHE A CA 1
ATOM 2196 C C . PHE A 1 282 ? 28.508 -9.147 -25.882 1.00 92.94 282 PHE A C 1
ATOM 2198 O O . PHE A 1 282 ? 28.017 -9.989 -25.128 1.00 92.94 282 PHE A O 1
ATOM 2205 N N . ALA A 1 283 ? 29.737 -9.278 -26.389 1.00 95.75 283 ALA A N 1
ATOM 2206 C CA . ALA A 1 283 ? 30.595 -10.414 -26.071 1.00 95.75 283 ALA A CA 1
ATOM 2207 C C . ALA A 1 283 ? 30.928 -10.471 -24.569 1.00 95.75 283 ALA A C 1
ATOM 2209 O O . ALA A 1 283 ? 30.832 -11.532 -23.957 1.00 95.75 283 ALA A O 1
ATOM 2210 N N . ALA A 1 284 ? 31.261 -9.332 -23.957 1.00 94.19 284 ALA A N 1
ATOM 2211 C CA . ALA A 1 284 ? 31.547 -9.232 -22.530 1.00 94.19 284 ALA A CA 1
ATOM 2212 C C . ALA A 1 284 ? 30.325 -9.584 -21.666 1.00 94.19 284 ALA A C 1
ATOM 2214 O O . ALA A 1 284 ? 30.476 -10.284 -20.662 1.00 94.19 284 ALA A O 1
ATOM 2215 N N . THR A 1 285 ? 29.117 -9.174 -22.069 1.00 92.31 285 THR A N 1
ATOM 2216 C CA . THR A 1 285 ? 27.867 -9.558 -21.396 1.00 92.31 285 THR A CA 1
ATOM 2217 C C . THR A 1 285 ? 27.645 -11.068 -21.458 1.00 92.31 285 THR A C 1
ATOM 2219 O O . THR A 1 285 ? 27.386 -11.689 -20.428 1.00 92.31 285 THR A O 1
ATOM 2222 N N . ALA A 1 286 ? 27.808 -11.684 -22.633 1.00 93.38 286 ALA A N 1
ATOM 2223 C CA . ALA A 1 286 ? 27.639 -13.128 -22.801 1.00 93.38 286 ALA A CA 1
ATOM 2224 C C . ALA A 1 286 ? 28.661 -13.933 -21.981 1.00 93.38 286 ALA A C 1
ATOM 2226 O O . ALA A 1 286 ? 28.303 -14.911 -21.324 1.00 93.38 286 ALA A O 1
ATOM 2227 N N . VAL A 1 287 ? 29.924 -13.496 -21.976 1.00 95.88 287 VAL A N 1
ATOM 2228 C CA . VAL A 1 287 ? 30.989 -14.119 -21.176 1.00 95.88 287 VAL A CA 1
ATOM 2229 C C . VAL A 1 287 ? 30.690 -13.993 -19.684 1.00 95.88 287 VAL A C 1
ATOM 2231 O O . VAL A 1 287 ? 30.771 -14.986 -18.968 1.00 95.88 287 VAL A O 1
ATOM 2234 N N . THR A 1 288 ? 30.298 -12.806 -19.215 1.00 90.56 288 THR A N 1
ATOM 2235 C CA . THR A 1 288 ? 29.942 -12.579 -17.805 1.00 90.56 288 THR A CA 1
ATOM 2236 C C . THR A 1 288 ? 28.786 -13.477 -17.372 1.00 90.56 288 THR A C 1
ATOM 2238 O O . THR A 1 288 ? 28.873 -14.127 -16.332 1.00 90.56 288 THR A O 1
ATOM 2241 N N . TRP A 1 289 ? 27.732 -13.569 -18.188 1.00 90.75 289 TRP A N 1
ATOM 2242 C CA . TRP A 1 289 ? 26.590 -14.443 -17.920 1.00 90.75 289 TRP A CA 1
ATOM 2243 C C . TRP A 1 289 ? 27.002 -15.918 -17.828 1.00 90.75 289 TRP A C 1
ATOM 2245 O O . TRP A 1 289 ? 26.624 -16.610 -16.882 1.00 90.75 289 TRP A O 1
ATOM 2255 N N . PHE A 1 290 ? 27.834 -16.389 -18.760 1.00 92.81 290 PHE A N 1
ATOM 2256 C CA . PHE A 1 290 ? 28.333 -17.762 -18.755 1.00 92.81 290 PHE A CA 1
ATOM 2257 C C . PHE A 1 290 ? 29.174 -18.071 -17.507 1.00 92.81 290 PHE A C 1
ATOM 2259 O O . PHE A 1 290 ? 28.971 -19.096 -16.856 1.00 92.81 290 PHE A O 1
ATOM 2266 N N . VAL A 1 291 ? 30.092 -17.170 -17.143 1.00 88.94 291 VAL A N 1
ATOM 2267 C CA . VAL A 1 291 ? 30.931 -17.308 -15.942 1.00 88.94 291 VAL A CA 1
ATOM 2268 C C . VAL A 1 291 ? 30.073 -17.324 -14.676 1.00 88.94 291 VAL A C 1
ATOM 2270 O O . VAL A 1 291 ? 30.286 -18.174 -13.812 1.00 88.94 291 VAL A O 1
ATOM 2273 N N . ALA A 1 292 ? 29.076 -16.441 -14.578 1.00 85.06 292 ALA A N 1
ATOM 2274 C CA . ALA A 1 292 ? 28.155 -16.408 -13.446 1.00 85.06 292 ALA A CA 1
ATOM 2275 C C . ALA A 1 292 ? 27.393 -17.735 -13.306 1.00 85.06 292 ALA A C 1
ATOM 2277 O O . ALA A 1 292 ? 27.371 -18.321 -12.223 1.00 85.06 292 ALA A O 1
ATOM 2278 N N . GLN A 1 293 ? 26.846 -18.256 -14.409 1.00 84.19 293 GLN A N 1
ATOM 2279 C CA . GLN A 1 293 ? 26.119 -19.527 -14.412 1.00 84.19 293 GLN A CA 1
ATOM 2280 C C . GLN A 1 293 ? 27.012 -20.704 -14.003 1.00 84.19 293 GLN A C 1
ATOM 2282 O O . GLN A 1 293 ? 26.602 -21.561 -13.217 1.00 84.19 293 GLN A O 1
ATOM 2287 N N . PHE A 1 294 ? 28.255 -20.724 -14.489 1.00 84.81 294 PHE A N 1
ATOM 2288 C CA . PHE A 1 294 ? 29.235 -21.741 -14.124 1.00 84.81 294 PHE A CA 1
ATOM 2289 C C . PHE A 1 294 ? 29.532 -21.728 -12.615 1.00 84.81 294 PHE A C 1
ATOM 2291 O O . PHE A 1 294 ? 29.435 -22.768 -11.964 1.00 84.81 294 PHE A O 1
ATOM 2298 N N . ILE A 1 295 ? 29.807 -20.553 -12.037 1.00 80.75 295 ILE A N 1
ATOM 2299 C CA . ILE A 1 295 ? 30.092 -20.389 -10.600 1.00 80.75 295 ILE A CA 1
ATOM 2300 C C . ILE A 1 295 ? 28.887 -20.796 -9.738 1.00 80.75 295 ILE A C 1
ATOM 2302 O O . ILE A 1 295 ? 29.043 -21.510 -8.743 1.00 80.75 295 ILE A O 1
ATOM 2306 N N . ILE A 1 296 ? 27.678 -20.380 -10.124 1.00 80.00 296 ILE A N 1
ATOM 2307 C CA . ILE A 1 296 ? 26.448 -20.692 -9.386 1.00 80.00 296 ILE A CA 1
ATOM 2308 C C . ILE A 1 296 ? 26.190 -22.203 -9.387 1.00 80.00 296 ILE A C 1
ATOM 2310 O O . ILE A 1 296 ? 25.969 -22.783 -8.327 1.00 80.00 296 ILE A O 1
ATOM 2314 N N . SER A 1 297 ? 26.299 -22.857 -10.548 1.00 77.06 297 SER A N 1
ATOM 2315 C CA . SER A 1 297 ? 26.049 -24.300 -10.672 1.00 77.06 297 SER A CA 1
ATOM 2316 C C . SER A 1 297 ? 27.024 -25.172 -9.868 1.00 77.06 297 SER A C 1
ATOM 2318 O O . SER A 1 297 ? 26.640 -26.239 -9.396 1.00 77.06 297 SER A O 1
ATOM 2320 N N . MET A 1 298 ? 28.266 -24.712 -9.679 1.00 75.81 298 MET A N 1
ATOM 2321 C CA . MET A 1 298 ? 29.320 -25.461 -8.985 1.00 75.81 298 MET A CA 1
ATOM 2322 C C . MET A 1 298 ? 29.297 -25.274 -7.460 1.00 75.81 298 MET A C 1
ATOM 2324 O O . MET A 1 298 ? 29.780 -26.130 -6.725 1.00 75.81 298 MET A O 1
ATOM 2328 N N . SER A 1 299 ? 28.778 -24.144 -6.971 1.00 69.50 299 SER A N 1
ATOM 2329 C CA . SER A 1 299 ? 28.936 -23.729 -5.568 1.00 69.50 299 SER A CA 1
ATOM 2330 C C . SER A 1 299 ? 27.893 -24.302 -4.605 1.00 69.50 299 SER A C 1
ATOM 2332 O O . SER A 1 299 ? 28.120 -24.275 -3.397 1.00 69.50 299 SER A O 1
ATOM 2334 N N . GLY A 1 300 ? 26.747 -24.791 -5.102 1.00 68.62 300 GLY A N 1
ATOM 2335 C CA . GLY A 1 300 ? 25.632 -25.240 -4.254 1.00 68.62 300 GLY A CA 1
ATOM 2336 C C . GLY A 1 300 ? 25.117 -24.163 -3.284 1.00 68.62 300 GLY A C 1
ATOM 2337 O O . GLY A 1 300 ? 24.462 -24.488 -2.295 1.00 68.62 300 GLY A O 1
ATOM 2338 N N . ALA A 1 301 ? 25.453 -22.891 -3.529 1.00 72.56 301 ALA A N 1
ATOM 2339 C CA . ALA A 1 301 ? 25.152 -21.780 -2.641 1.00 72.56 301 ALA A CA 1
ATOM 2340 C C . ALA A 1 301 ? 23.640 -21.544 -2.541 1.00 72.56 301 ALA A C 1
ATOM 2342 O O . ALA A 1 301 ? 22.901 -21.687 -3.519 1.00 72.56 301 ALA A O 1
ATOM 2343 N N . SER A 1 302 ? 23.177 -21.148 -1.352 1.00 72.19 302 SER A N 1
ATOM 2344 C CA . SER A 1 302 ? 21.775 -20.788 -1.167 1.00 72.19 302 SER A CA 1
ATOM 2345 C C . SER A 1 302 ? 21.424 -19.573 -2.026 1.00 72.19 302 SER A C 1
ATOM 2347 O O . SER A 1 302 ? 22.217 -18.644 -2.200 1.00 72.19 302 SER A O 1
ATOM 2349 N N . ARG A 1 303 ? 20.201 -19.569 -2.560 1.00 65.56 303 ARG A N 1
ATOM 2350 C CA . ARG A 1 303 ? 19.713 -18.519 -3.463 1.00 65.56 303 ARG A CA 1
ATOM 2351 C C . ARG A 1 303 ? 19.800 -17.121 -2.832 1.00 65.56 303 ARG A C 1
ATOM 2353 O O . ARG A 1 303 ? 20.213 -16.181 -3.499 1.00 65.56 303 ARG A O 1
ATOM 2360 N N . ALA A 1 304 ? 19.540 -17.029 -1.526 1.00 70.44 304 ALA A N 1
ATOM 2361 C CA . ALA A 1 304 ? 19.669 -15.800 -0.742 1.00 70.44 304 ALA A CA 1
ATOM 2362 C C . ALA A 1 304 ? 21.113 -15.265 -0.679 1.00 70.44 304 ALA A C 1
ATOM 2364 O O . ALA A 1 304 ? 21.330 -14.058 -0.729 1.00 70.44 304 ALA A O 1
ATOM 2365 N N . LEU A 1 305 ? 22.117 -16.148 -0.604 1.00 76.88 305 LEU A N 1
ATOM 2366 C CA . LEU A 1 305 ? 23.523 -15.739 -0.594 1.00 76.88 305 LEU A CA 1
ATOM 2367 C C . LEU A 1 305 ? 23.952 -15.190 -1.961 1.00 76.88 305 LEU A C 1
ATOM 2369 O O . LEU A 1 305 ? 24.673 -14.197 -2.028 1.00 76.88 305 LEU A O 1
ATOM 2373 N N . ILE A 1 306 ? 23.485 -15.813 -3.047 1.00 79.75 306 ILE A N 1
ATOM 2374 C CA . ILE A 1 306 ? 23.761 -15.361 -4.419 1.00 79.75 306 ILE A CA 1
ATOM 2375 C C . ILE A 1 306 ? 23.154 -13.976 -4.653 1.00 79.75 306 ILE A C 1
ATOM 2377 O O . ILE A 1 306 ? 23.823 -13.100 -5.196 1.00 79.75 306 ILE A O 1
ATOM 2381 N N . GLU A 1 307 ? 21.918 -13.762 -4.206 1.00 73.94 307 GLU A N 1
ATOM 2382 C CA . GLU A 1 307 ? 21.219 -12.484 -4.337 1.00 73.94 307 GLU A CA 1
ATOM 2383 C C . GLU A 1 307 ? 21.893 -11.371 -3.526 1.00 73.94 307 GLU A C 1
ATOM 2385 O O . GLU A 1 307 ? 22.159 -10.294 -4.061 1.00 73.94 307 GLU A O 1
ATOM 2390 N N . ALA A 1 308 ? 22.276 -11.653 -2.277 1.00 79.81 308 ALA A N 1
ATOM 2391 C CA . ALA A 1 308 ? 22.995 -10.696 -1.441 1.00 79.81 308 ALA A CA 1
ATOM 2392 C C . ALA A 1 308 ? 24.341 -10.280 -2.064 1.00 79.81 308 ALA A C 1
ATOM 2394 O O . ALA A 1 308 ? 24.669 -9.093 -2.121 1.00 79.81 308 ALA A O 1
ATOM 2395 N N . ILE A 1 309 ? 25.111 -11.242 -2.586 1.00 82.44 309 ILE A N 1
ATOM 2396 C CA . ILE A 1 309 ? 26.397 -10.966 -3.243 1.00 82.44 309 ILE A CA 1
ATOM 2397 C C . ILE A 1 309 ? 26.193 -10.193 -4.550 1.00 82.44 309 ILE A C 1
ATOM 2399 O O . ILE A 1 309 ? 26.940 -9.248 -4.821 1.00 82.44 309 ILE A O 1
ATOM 2403 N N . ALA A 1 310 ? 25.194 -10.562 -5.354 1.00 82.69 310 ALA A N 1
ATOM 2404 C CA . ALA A 1 310 ? 24.875 -9.866 -6.596 1.00 82.69 310 ALA A CA 1
ATOM 2405 C C . ALA A 1 310 ? 24.475 -8.407 -6.332 1.00 82.69 310 ALA A C 1
ATOM 2407 O O . ALA A 1 310 ? 24.996 -7.507 -6.992 1.00 82.69 310 ALA A O 1
ATOM 2408 N N . GLY A 1 311 ? 23.638 -8.164 -5.319 1.00 86.81 311 GLY A N 1
ATOM 2409 C CA . GLY A 1 311 ? 23.228 -6.821 -4.910 1.00 86.81 311 GLY A CA 1
ATOM 2410 C C . GLY A 1 311 ? 24.408 -5.952 -4.473 1.00 86.81 311 GLY A C 1
ATOM 2411 O O . GLY A 1 311 ? 24.599 -4.855 -5.000 1.00 86.81 311 GLY A O 1
ATOM 2412 N N . VAL A 1 312 ? 25.266 -6.456 -3.578 1.00 91.50 312 VAL A N 1
ATOM 2413 C CA . VAL A 1 312 ? 26.466 -5.720 -3.127 1.00 91.50 312 VAL A CA 1
ATOM 2414 C C . VAL A 1 312 ? 27.425 -5.450 -4.291 1.00 91.50 312 VAL A C 1
ATOM 2416 O O . VAL A 1 312 ? 27.985 -4.356 -4.397 1.00 91.50 312 VAL A O 1
ATOM 2419 N N . SER A 1 313 ? 27.584 -6.413 -5.201 1.00 86.50 313 SER A N 1
ATOM 2420 C CA . SER A 1 313 ? 28.431 -6.257 -6.386 1.00 86.50 313 SER A CA 1
ATOM 2421 C C . SER A 1 313 ? 27.884 -5.194 -7.342 1.00 86.50 313 SER A C 1
ATOM 2423 O O . SER A 1 313 ? 28.655 -4.377 -7.845 1.00 86.50 313 SER A O 1
ATOM 2425 N N . ALA A 1 314 ? 26.566 -5.150 -7.561 1.00 87.31 314 ALA A N 1
ATOM 2426 C CA . ALA A 1 314 ? 25.925 -4.141 -8.402 1.00 87.31 314 ALA A CA 1
ATOM 2427 C C . ALA A 1 314 ? 26.155 -2.726 -7.853 1.00 87.31 314 ALA A C 1
ATOM 2429 O O . ALA A 1 314 ? 26.579 -1.834 -8.589 1.00 87.31 314 ALA A O 1
ATOM 2430 N N . VAL A 1 315 ? 25.978 -2.541 -6.542 1.00 93.00 315 VAL A N 1
ATOM 2431 C CA . VAL A 1 315 ? 26.260 -1.266 -5.867 1.00 93.00 315 VAL A CA 1
ATOM 2432 C C . VAL A 1 315 ? 27.731 -0.867 -6.033 1.00 93.00 315 VAL A C 1
ATOM 2434 O O . VAL A 1 315 ? 28.024 0.275 -6.387 1.00 93.00 315 VAL A O 1
ATOM 2437 N N . ALA A 1 316 ? 28.670 -1.801 -5.853 1.00 91.69 316 ALA A N 1
ATOM 2438 C CA . ALA A 1 316 ? 30.098 -1.534 -6.029 1.00 91.69 316 ALA A CA 1
ATOM 2439 C C . ALA A 1 316 ? 30.450 -1.101 -7.465 1.00 91.69 316 ALA A C 1
ATOM 2441 O O . ALA A 1 316 ? 31.227 -0.162 -7.655 1.00 91.69 316 ALA A O 1
ATOM 2442 N N . VAL A 1 317 ? 29.855 -1.742 -8.477 1.00 88.88 317 VAL A N 1
ATOM 2443 C CA . VAL A 1 317 ? 30.037 -1.369 -9.889 1.00 88.88 317 VAL A CA 1
ATOM 2444 C C . VAL A 1 317 ? 29.489 0.031 -10.161 1.00 88.88 317 VAL A C 1
ATOM 2446 O O . VAL A 1 317 ? 30.172 0.829 -10.802 1.00 88.88 317 VAL A O 1
ATOM 2449 N N . LEU A 1 318 ? 28.306 0.366 -9.637 1.00 87.19 318 LEU A N 1
ATOM 2450 C CA . LEU A 1 318 ? 27.724 1.704 -9.779 1.00 87.19 318 LEU A CA 1
ATOM 2451 C C . LEU A 1 318 ? 28.628 2.784 -9.177 1.00 87.19 318 LEU A C 1
ATOM 2453 O O . LEU A 1 318 ? 28.868 3.810 -9.820 1.00 87.19 318 LEU A O 1
ATOM 2457 N N . PHE A 1 319 ? 29.189 2.544 -7.988 1.00 90.50 319 PHE A N 1
ATOM 2458 C CA . PHE A 1 319 ? 30.175 3.448 -7.395 1.00 90.50 319 PHE A CA 1
ATOM 2459 C C . PHE A 1 319 ? 31.419 3.573 -8.266 1.00 90.50 319 PHE A C 1
ATOM 2461 O O . PHE A 1 319 ? 31.877 4.685 -8.528 1.00 90.50 319 PHE A O 1
ATOM 2468 N N . TRP A 1 320 ? 31.956 2.453 -8.747 1.00 90.50 320 TRP A N 1
ATOM 2469 C CA . TRP A 1 320 ? 33.153 2.462 -9.577 1.00 90.50 320 TRP A CA 1
ATOM 2470 C C . TRP A 1 320 ? 32.959 3.261 -10.870 1.00 90.50 320 TRP A C 1
ATOM 2472 O O . TRP A 1 320 ? 33.784 4.121 -11.183 1.00 90.50 320 TRP A O 1
ATOM 2482 N N . VAL A 1 321 ? 31.849 3.042 -11.582 1.00 83.12 321 VAL A N 1
ATOM 2483 C CA . VAL A 1 321 ? 31.505 3.788 -12.802 1.00 83.12 321 VAL A CA 1
ATOM 2484 C C . VAL A 1 321 ? 31.301 5.269 -12.489 1.00 83.12 321 VAL A C 1
ATOM 2486 O O . VAL A 1 321 ? 31.846 6.121 -13.192 1.00 83.12 321 VAL A O 1
ATOM 2489 N N . SER A 1 322 ? 30.594 5.587 -11.403 1.00 79.69 322 SER A N 1
ATOM 2490 C CA . SER A 1 322 ? 30.371 6.971 -10.971 1.00 79.69 322 SER A CA 1
ATOM 2491 C C . SER A 1 322 ? 31.694 7.690 -10.690 1.00 79.69 322 SER A C 1
ATOM 2493 O O . SER A 1 322 ? 31.939 8.770 -11.227 1.00 79.69 322 SER A O 1
ATOM 2495 N N . PHE A 1 323 ? 32.601 7.070 -9.929 1.00 83.25 323 PHE A N 1
ATOM 2496 C CA . PHE A 1 323 ? 33.931 7.625 -9.666 1.00 83.25 323 PHE A CA 1
ATOM 2497 C C . PHE A 1 323 ? 34.785 7.734 -10.928 1.00 83.25 323 PHE A C 1
ATOM 2499 O O . PHE A 1 323 ? 35.516 8.712 -11.088 1.00 83.25 323 PHE A O 1
ATOM 2506 N N . TRP A 1 324 ? 34.692 6.768 -11.842 1.00 81.88 324 TRP A N 1
ATOM 2507 C CA . TRP A 1 324 ? 35.414 6.815 -13.108 1.00 81.88 324 TRP A CA 1
ATOM 2508 C C . TRP A 1 324 ? 34.980 8.012 -13.954 1.00 81.88 324 TRP A C 1
ATOM 2510 O O . TRP A 1 324 ? 35.840 8.759 -14.418 1.00 81.88 324 TRP A O 1
ATOM 2520 N N . ILE A 1 325 ? 33.669 8.246 -14.088 1.00 75.94 325 ILE A N 1
ATOM 2521 C CA . ILE A 1 325 ? 33.125 9.405 -14.809 1.00 75.94 325 ILE A CA 1
ATOM 2522 C C . ILE A 1 325 ? 33.597 10.706 -14.151 1.00 75.94 325 ILE A C 1
ATOM 2524 O O . ILE A 1 325 ? 34.125 11.581 -14.840 1.00 75.94 325 ILE A O 1
ATOM 2528 N N . LEU A 1 326 ? 33.486 10.811 -12.823 1.00 72.56 326 LEU A N 1
ATOM 2529 C CA . LEU A 1 326 ? 33.915 11.995 -12.071 1.00 72.56 326 LEU A CA 1
ATOM 2530 C C . LEU A 1 326 ? 35.416 12.287 -12.227 1.00 72.56 326 LEU A C 1
ATOM 2532 O O . LEU A 1 326 ? 35.808 13.448 -12.297 1.00 72.56 326 LEU A O 1
ATOM 2536 N N . ASN A 1 327 ? 36.255 11.255 -12.336 1.00 72.00 327 ASN A N 1
ATOM 2537 C CA . ASN A 1 327 ? 37.700 11.403 -12.519 1.00 72.00 327 ASN A CA 1
ATOM 2538 C C . ASN A 1 327 ? 38.099 11.737 -13.976 1.00 72.00 327 ASN A C 1
ATOM 2540 O O . ASN A 1 327 ? 39.174 12.282 -14.223 1.00 72.00 327 ASN A O 1
ATOM 2544 N N . LYS A 1 328 ? 37.248 11.404 -14.959 1.00 58.56 328 LYS A N 1
ATOM 2545 C CA . LYS A 1 328 ? 37.500 11.588 -16.404 1.00 58.56 328 LYS A CA 1
ATOM 2546 C C . LYS A 1 328 ? 36.911 12.869 -16.990 1.00 58.56 328 LYS A C 1
ATOM 2548 O O . LYS A 1 328 ? 37.322 13.251 -18.089 1.00 58.56 328 LYS A O 1
ATOM 2553 N N . VAL A 1 329 ? 35.980 13.534 -16.303 1.00 59.56 329 VAL A N 1
ATOM 2554 C CA . VAL A 1 329 ? 35.562 14.895 -16.661 1.00 59.56 329 VAL A CA 1
ATOM 2555 C C . VAL A 1 329 ? 36.755 15.813 -16.400 1.00 59.56 329 VAL A C 1
ATOM 2557 O O . VAL A 1 329 ? 37.008 16.233 -15.278 1.00 59.56 329 VAL A O 1
ATOM 2560 N N . GLU A 1 330 ? 37.543 16.079 -17.443 1.00 56.12 330 GLU A N 1
ATOM 2561 C CA . GLU A 1 330 ? 38.690 16.981 -17.386 1.00 56.12 330 GLU A CA 1
ATOM 2562 C C . GLU A 1 330 ? 38.237 18.398 -17.004 1.00 56.12 330 GLU A C 1
ATOM 2564 O O . GLU A 1 330 ? 38.000 19.260 -17.855 1.00 56.12 330 GLU A O 1
ATOM 2569 N N . THR A 1 331 ? 38.222 18.688 -15.705 1.00 54.72 331 THR A N 1
ATOM 2570 C CA . THR A 1 331 ? 38.082 20.038 -15.141 1.00 54.72 331 THR A CA 1
ATOM 2571 C C . THR A 1 331 ? 39.116 21.003 -15.744 1.00 54.72 331 THR A C 1
ATOM 2573 O O . THR A 1 331 ? 38.910 22.213 -15.760 1.00 54.72 331 THR A O 1
ATOM 2576 N N . LYS A 1 332 ? 40.210 20.477 -16.320 1.00 53.19 332 LYS A N 1
ATOM 2577 C CA . LYS A 1 332 ? 41.270 21.241 -16.991 1.00 53.19 332 LYS A CA 1
ATOM 2578 C C . LYS A 1 332 ? 40.788 22.019 -18.224 1.00 53.19 332 LYS A C 1
ATOM 2580 O O . LYS A 1 332 ? 41.124 23.194 -18.331 1.00 53.19 332 LYS A O 1
ATOM 2585 N N . ARG A 1 333 ? 39.958 21.442 -19.109 1.00 57.78 333 ARG A N 1
ATOM 2586 C CA . ARG A 1 333 ? 39.475 22.160 -20.315 1.00 57.78 333 ARG A CA 1
ATOM 2587 C C . ARG A 1 333 ? 38.432 23.229 -19.987 1.00 57.78 333 ARG A C 1
ATOM 2589 O O . ARG A 1 333 ? 38.420 24.279 -20.622 1.00 57.78 333 ARG A O 1
ATOM 2596 N N . TRP A 1 334 ? 37.596 23.001 -18.972 1.00 58.66 334 TRP A N 1
ATOM 2597 C CA . TRP A 1 334 ? 36.643 24.006 -18.488 1.00 58.66 334 TRP A CA 1
ATOM 2598 C C . TRP A 1 334 ? 37.362 25.183 -17.807 1.00 58.66 334 TRP A C 1
ATOM 2600 O O . TRP A 1 334 ? 37.046 26.336 -18.087 1.00 58.66 334 TRP A O 1
ATOM 2610 N N . ILE A 1 335 ? 38.405 24.916 -17.010 1.00 60.28 335 ILE A N 1
ATOM 2611 C CA . ILE A 1 335 ? 39.229 25.963 -16.384 1.00 60.28 335 ILE A CA 1
ATOM 2612 C C . ILE A 1 335 ? 40.017 26.773 -17.427 1.00 60.28 335 ILE A C 1
ATOM 2614 O O . ILE A 1 335 ? 40.109 27.992 -17.287 1.00 60.28 335 ILE A O 1
ATOM 2618 N N . GLU A 1 336 ? 40.560 26.154 -18.482 1.00 63.34 336 GLU A N 1
ATOM 2619 C CA . GLU A 1 336 ? 41.221 26.896 -19.571 1.00 63.34 336 GLU A CA 1
ATOM 2620 C C . GLU A 1 336 ? 40.239 27.753 -20.381 1.00 63.34 336 GLU A C 1
ATOM 2622 O O . GLU A 1 336 ? 40.550 28.903 -20.695 1.00 63.34 336 GLU A O 1
ATOM 2627 N N . PHE A 1 337 ? 39.026 27.254 -20.643 1.00 63.06 337 PHE A N 1
ATOM 2628 C CA . PHE A 1 337 ? 37.977 28.019 -21.323 1.00 63.06 337 PHE A CA 1
ATOM 2629 C C . PHE A 1 337 ? 37.501 29.221 -20.487 1.00 63.06 337 PHE A C 1
ATOM 2631 O O . PHE A 1 337 ? 37.331 30.322 -21.015 1.00 63.06 337 PHE A O 1
ATOM 2638 N N . VAL A 1 338 ? 37.352 29.045 -19.168 1.00 64.56 338 VAL A N 1
ATOM 2639 C CA . VAL A 1 338 ? 37.024 30.134 -18.231 1.00 64.56 338 VAL A CA 1
ATOM 2640 C C . VAL A 1 338 ? 38.179 31.138 -18.133 1.00 64.56 338 VAL A C 1
ATOM 2642 O O . VAL A 1 338 ? 37.942 32.340 -18.241 1.00 64.56 338 VAL A O 1
ATOM 2645 N N . LYS A 1 339 ? 39.435 30.685 -18.020 1.00 62.09 339 LYS A N 1
ATOM 2646 C CA . LYS A 1 339 ? 40.613 31.573 -17.986 1.00 62.09 339 LYS A CA 1
ATOM 2647 C C . LYS A 1 339 ? 40.768 32.399 -19.265 1.00 62.09 339 LYS A C 1
ATOM 2649 O O . LYS A 1 339 ? 41.018 33.597 -19.163 1.00 62.09 339 LYS A O 1
ATOM 2654 N N . ALA A 1 340 ? 40.579 31.801 -20.444 1.00 66.81 340 ALA A N 1
ATOM 2655 C CA . ALA A 1 340 ? 40.654 32.508 -21.725 1.00 66.81 340 ALA A CA 1
ATOM 2656 C C . ALA A 1 340 ? 39.548 33.569 -21.870 1.00 66.81 340 ALA A C 1
ATOM 2658 O O . ALA A 1 340 ? 39.791 34.663 -22.381 1.00 66.81 340 ALA A O 1
ATOM 2659 N N . LYS A 1 341 ? 38.337 33.280 -21.374 1.00 60.66 341 LYS A N 1
ATOM 2660 C CA . LYS A 1 341 ? 37.213 34.222 -21.427 1.00 60.66 341 LYS A CA 1
ATOM 2661 C C . LYS A 1 341 ? 37.368 35.370 -20.425 1.00 60.66 341 LYS A C 1
ATOM 2663 O O . LYS A 1 341 ? 37.081 36.504 -20.781 1.00 60.66 341 LYS A O 1
ATOM 2668 N N . VAL A 1 342 ? 37.890 35.115 -19.224 1.00 66.38 342 VAL A N 1
ATOM 2669 C CA . VAL A 1 342 ? 38.146 36.155 -18.207 1.00 66.38 342 VAL A CA 1
ATOM 2670 C C . VAL A 1 342 ? 39.307 37.080 -18.607 1.00 66.38 342 VAL A C 1
ATOM 2672 O O . VAL A 1 342 ? 39.209 38.291 -18.422 1.00 66.38 342 VAL A O 1
ATOM 2675 N N . TRP A 1 343 ? 40.366 36.556 -19.236 1.00 58.41 343 TRP A N 1
ATOM 2676 C CA . TRP A 1 343 ? 41.477 37.381 -19.737 1.00 58.41 343 TRP A CA 1
ATOM 2677 C C . TRP A 1 343 ? 41.067 38.334 -20.868 1.00 58.41 343 TRP A C 1
ATOM 2679 O O . TRP A 1 343 ? 41.511 39.481 -20.883 1.00 58.41 343 TRP A O 1
ATOM 2689 N N . ASN A 1 344 ? 40.166 37.917 -21.764 1.00 54.28 344 ASN A N 1
ATOM 2690 C CA . ASN A 1 344 ? 39.643 38.800 -22.813 1.00 54.28 344 ASN A CA 1
ATOM 2691 C C . ASN A 1 344 ? 38.837 39.987 -22.256 1.00 54.28 344 ASN A C 1
ATOM 2693 O O . ASN A 1 344 ? 38.857 41.058 -22.852 1.00 54.28 344 ASN A O 1
ATOM 2697 N N . TYR A 1 345 ? 38.176 39.844 -21.103 1.00 51.88 345 TYR A N 1
ATOM 2698 C CA . TYR A 1 345 ? 37.487 40.964 -20.448 1.00 51.88 345 TYR A CA 1
ATOM 2699 C C . TYR A 1 345 ? 38.435 41.869 -19.644 1.00 51.88 345 TYR A C 1
ATOM 2701 O O . TYR A 1 345 ? 38.199 43.073 -19.566 1.00 51.88 345 TYR A O 1
ATOM 2709 N N . ALA A 1 346 ? 39.535 41.334 -19.102 1.00 52.59 346 ALA A N 1
ATOM 2710 C CA . ALA A 1 346 ? 40.539 42.129 -18.389 1.00 52.59 346 ALA A CA 1
ATOM 2711 C C . ALA A 1 346 ? 41.351 43.050 -19.326 1.00 52.59 346 ALA A C 1
ATOM 2713 O O . ALA A 1 346 ? 41.661 44.182 -18.959 1.00 52.59 346 ALA A O 1
ATOM 2714 N N . VAL A 1 347 ? 41.644 42.611 -20.556 1.00 53.81 347 VAL A N 1
ATOM 2715 C CA . VAL A 1 347 ? 42.366 43.423 -21.561 1.00 53.81 347 VAL A CA 1
ATOM 2716 C C . VAL A 1 347 ? 41.502 44.574 -22.103 1.00 53.81 347 VAL A C 1
ATOM 2718 O O . VAL A 1 347 ? 42.020 45.652 -22.397 1.00 53.81 347 VAL A O 1
ATOM 2721 N N . ILE A 1 348 ? 40.178 44.399 -22.161 1.00 53.25 348 ILE A N 1
ATOM 2722 C CA . ILE A 1 348 ? 39.234 45.452 -22.579 1.00 53.25 348 ILE A CA 1
ATOM 2723 C C . ILE A 1 348 ? 39.104 46.554 -21.506 1.00 53.25 348 ILE A C 1
ATOM 2725 O O . ILE A 1 348 ? 38.874 47.709 -21.852 1.00 53.25 348 ILE A O 1
ATOM 2729 N N . PHE A 1 349 ? 39.331 46.244 -20.224 1.00 51.91 349 PHE A N 1
ATOM 2730 C CA . PHE A 1 349 ? 39.257 47.225 -19.129 1.00 51.91 349 PHE A CA 1
ATOM 2731 C C . PHE A 1 349 ? 40.520 48.090 -18.943 1.00 51.91 349 PHE A C 1
ATOM 2733 O O . PHE A 1 349 ? 40.420 49.164 -18.362 1.00 51.91 349 PHE A O 1
ATOM 2740 N N . TYR A 1 350 ? 41.687 47.672 -19.451 1.00 49.16 350 TYR A N 1
ATOM 2741 C CA . TYR A 1 350 ? 42.951 48.434 -19.359 1.00 49.16 350 TYR A CA 1
ATOM 2742 C C . TYR A 1 350 ? 43.311 49.228 -20.631 1.00 49.16 350 TYR A C 1
ATOM 2744 O O . TYR A 1 350 ? 44.362 49.862 -20.677 1.00 49.16 350 TYR A O 1
ATOM 2752 N N . SER A 1 351 ? 42.453 49.195 -21.657 1.00 51.88 351 SER A N 1
ATOM 2753 C CA . SER A 1 351 ? 42.705 49.816 -22.971 1.00 51.88 351 SER A CA 1
ATOM 2754 C C . SER A 1 351 ? 41.754 50.974 -23.305 1.00 51.88 351 SER A C 1
ATOM 2756 O O . SER A 1 351 ? 41.715 51.420 -24.451 1.00 51.88 351 SER A O 1
ATOM 2758 N N . LEU A 1 352 ? 40.969 51.451 -22.336 1.00 50.03 352 LEU A N 1
ATOM 2759 C CA . LEU A 1 352 ? 40.171 52.670 -22.479 1.00 50.03 352 LEU A CA 1
ATOM 2760 C C . LEU A 1 352 ? 40.947 53.839 -21.840 1.00 50.03 352 LEU A C 1
ATOM 2762 O O . LEU A 1 352 ? 41.403 53.674 -20.708 1.00 50.03 352 LEU A O 1
ATOM 2766 N N . PRO A 1 353 ? 41.167 54.945 -22.578 1.00 50.31 353 PRO A N 1
ATOM 2767 C CA . PRO A 1 353 ? 42.058 56.043 -22.189 1.00 50.31 353 PRO A CA 1
ATOM 2768 C C . PRO A 1 353 ? 41.595 56.840 -20.968 1.00 50.31 353 PRO A C 1
ATOM 2770 O O . PRO A 1 353 ? 40.366 56.908 -20.727 1.00 50.31 353 PRO A O 1
#